Protein AF-A0A2J7QK25-F1 (afdb_monomer)

pLDDT: mean 74.48, std 24.35, range [23.44, 98.5]

Sequence (248 aa):
MWCLTHLASFASAPLLKEWSSSEAW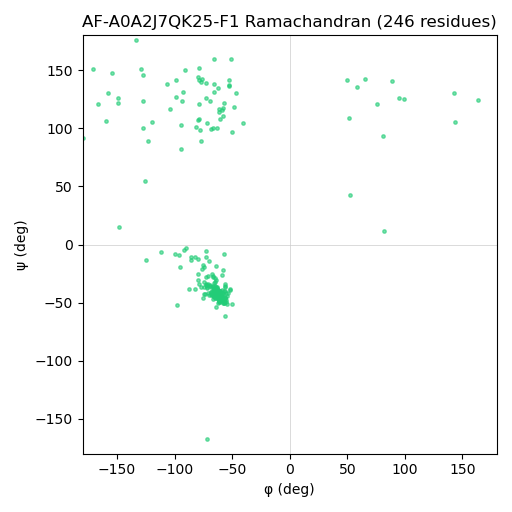VSSHVSDHSGLQYRQFLLNHLLELKQFVSDDVTEKARKSILQFLSCSWSEDTIDTVQSALIKAVGLIASELLLNTDLILRFAGHEALWCHRRYLLMSFKKFLTSRRADMNGIGGCRCSKVSAIRNRCAEKSSEGVSALNKDKPSNHMNVDGVPLEKDQKLSSEELAALDRYLCNLQGAMIWHEVKLISNCRPDELHQQRLAKQHHKWLSHVLKLDIPAVTCHN

Organism: NCBI:txid105785

Nearest PDB structures (foldseek):
  6o60-assembly1_A  TM=7.661E-01  e=8.311E-03  Homo sapiens

Foldseek 3Di:
DVVCVVVLVPDLVVLVVCLVVLLVVCLVVVQDLPSLVVNVVSLVSQLVDPDDPDPVLLVQLQVLVCVLLVVPDDPPQPVLDDSSCSRNNSSLSSVLVSLLVSCLVPPLRLSSLVSNLVSLVSLLVVLVVVVVVLCVLPDDDDDDPDDPDDDDDDDDDDDDDDDDDDDDDDDDDDDDPDDDDPPPDDPVSSVSVVVVSVSSVVSVLVSLLVSLQSRDPVRPSRVVSNVVSVVCCCPPVVDPRPDNPPPD

Solvent-accessible surface area (backbone atoms only — not comparable to full-atom values): 15425 Å² total; per-residue (Å²): 110,73,70,52,60,65,48,49,77,80,37,66,65,65,52,55,50,50,56,60,59,47,48,65,53,39,73,74,39,53,69,42,52,66,56,54,48,50,48,54,52,44,52,52,55,60,59,70,48,91,69,86,91,51,68,70,59,52,48,50,11,51,52,23,40,50,65,55,38,67,88,79,73,69,88,83,59,62,85,80,50,56,68,70,53,50,48,48,51,5,53,53,36,40,50,51,52,52,50,49,52,47,50,72,75,49,66,60,40,64,40,48,56,56,49,50,53,50,54,54,50,53,52,50,50,52,56,50,51,58,52,47,62,52,45,76,76,60,75,75,90,82,82,76,91,68,83,85,75,87,74,91,78,85,91,79,88,89,85,90,87,87,88,89,83,90,89,90,85,90,79,89,85,81,92,75,89,73,77,87,66,86,75,76,75,51,75,66,56,51,54,52,49,52,51,50,54,51,50,52,52,51,32,52,52,50,52,52,53,50,53,55,68,64,52,58,85,88,41,63,61,34,48,51,52,43,52,51,47,54,51,42,36,44,74,72,69,64,42,93,70,78,85,76,78,76,82,127

InterPro domains:
  IPR002088 Protein prenyltransferase, alpha subunit [PF01239] (94-122)

Structure (mmCIF, N/CA/C/O backbone):
data_AF-A0A2J7QK25-F1
#
_entry.id   AF-A0A2J7QK25-F1
#
loop_
_atom_site.group_PDB
_atom_site.id
_atom_site.type_symbol
_atom_site.label_atom_id
_atom_site.label_alt_id
_atom_site.label_comp_id
_atom_site.label_asym_id
_atom_site.label_entity_id
_atom_site.label_seq_id
_atom_site.pdbx_PDB_ins_code
_atom_site.Cartn_x
_atom_site.Cartn_y
_atom_site.Cartn_z
_atom_site.occupancy
_atom_site.B_iso_or_equiv
_atom_site.auth_seq_id
_atom_site.auth_comp_id
_atom_site.auth_asym_id
_atom_site.auth_atom_id
_atom_site.pdbx_PDB_model_num
ATOM 1 N N . MET A 1 1 ? 12.192 14.389 7.359 1.00 61.06 1 MET A N 1
ATOM 2 C CA . MET A 1 1 ? 11.910 13.395 8.422 1.00 61.06 1 MET A CA 1
ATOM 3 C C . MET A 1 1 ? 11.812 14.068 9.793 1.00 61.06 1 MET A C 1
ATOM 5 O O . MET A 1 1 ? 10.702 14.189 10.282 1.00 61.06 1 MET A O 1
ATOM 9 N N . TRP A 1 2 ? 12.898 14.614 10.363 1.00 62.78 2 TRP A N 1
ATOM 10 C CA . TRP A 1 2 ? 12.913 15.171 11.735 1.00 62.78 2 TRP A CA 1
ATOM 11 C C . TRP A 1 2 ? 11.871 16.274 12.017 1.00 62.78 2 TRP A C 1
ATOM 13 O O . TRP A 1 2 ? 11.159 16.203 13.018 1.00 62.78 2 TRP A O 1
ATOM 23 N N . CYS A 1 3 ? 11.721 17.254 11.116 1.00 63.94 3 CYS A N 1
ATOM 24 C CA . CYS A 1 3 ? 10.749 18.342 11.293 1.00 63.94 3 CYS A CA 1
ATOM 25 C C . CYS A 1 3 ? 9.300 17.838 11.275 1.00 63.94 3 CYS A C 1
ATOM 27 O O . CYS A 1 3 ? 8.466 18.324 12.032 1.00 63.94 3 CYS A O 1
ATOM 29 N N . LEU A 1 4 ? 9.003 16.829 10.448 1.00 67.44 4 LEU A N 1
ATOM 30 C CA . LEU A 1 4 ? 7.670 16.237 10.394 1.00 67.44 4 LEU A CA 1
ATOM 31 C C . LEU A 1 4 ? 7.373 15.414 11.634 1.00 67.44 4 LEU A C 1
ATOM 33 O O . LEU A 1 4 ? 6.256 15.492 12.105 1.00 67.44 4 LEU A O 1
ATOM 37 N N . THR A 1 5 ? 8.343 14.706 12.212 1.00 66.69 5 THR A N 1
ATOM 38 C CA . THR A 1 5 ? 8.135 14.006 13.489 1.00 66.69 5 THR A CA 1
ATOM 39 C C . THR A 1 5 ? 7.734 14.977 14.604 1.00 66.69 5 THR A C 1
ATOM 41 O O . THR A 1 5 ? 6.844 14.675 15.387 1.00 66.69 5 THR A O 1
ATOM 44 N N . HIS A 1 6 ? 8.323 16.176 14.645 1.00 66.31 6 HIS A N 1
ATOM 45 C CA . HIS A 1 6 ? 7.985 17.183 15.657 1.00 66.31 6 HIS A CA 1
ATOM 46 C C . HIS A 1 6 ? 6.628 17.856 15.406 1.00 66.31 6 HIS A C 1
ATOM 48 O O . HIS A 1 6 ? 5.893 18.118 16.354 1.00 66.31 6 HIS A O 1
ATOM 54 N N . LEU A 1 7 ? 6.270 18.103 14.142 1.00 63.34 7 LEU A N 1
ATOM 55 C CA . LEU A 1 7 ? 4.990 18.716 13.765 1.00 63.34 7 LEU A CA 1
ATOM 56 C C . LEU A 1 7 ? 3.818 17.716 13.795 1.00 63.34 7 LEU A C 1
ATOM 58 O O . LEU A 1 7 ? 2.702 18.075 14.165 1.00 63.34 7 LEU A O 1
ATOM 62 N N . ALA A 1 8 ? 4.074 16.453 13.449 1.00 61.50 8 ALA A N 1
ATOM 63 C CA . ALA A 1 8 ? 3.102 15.360 13.427 1.00 61.50 8 ALA A CA 1
ATOM 64 C C . ALA A 1 8 ? 2.558 15.012 14.812 1.00 61.50 8 ALA A C 1
ATOM 66 O O . ALA A 1 8 ? 1.410 14.587 14.920 1.00 61.50 8 ALA A O 1
ATOM 67 N N . SER A 1 9 ? 3.354 15.232 15.862 1.00 62.62 9 SER A N 1
ATOM 68 C CA . SER A 1 9 ? 2.936 15.048 17.256 1.00 62.62 9 SER A CA 1
ATOM 69 C C . SER A 1 9 ? 1.714 15.891 17.631 1.00 62.62 9 SER A C 1
ATOM 71 O O . SER A 1 9 ? 1.012 15.553 18.580 1.00 62.62 9 SER A O 1
ATOM 73 N N . PHE A 1 10 ? 1.443 16.971 16.888 1.00 58.28 10 PHE A N 1
ATOM 74 C CA . PHE A 1 10 ? 0.384 17.931 17.203 1.00 58.28 10 PHE A CA 1
ATOM 75 C C . PHE A 1 10 ? -0.613 18.158 16.059 1.00 58.28 10 PHE A C 1
ATOM 77 O O . PHE A 1 10 ? -1.670 18.738 16.292 1.00 58.28 10 PHE A O 1
ATOM 84 N N . ALA A 1 11 ? -0.320 17.707 14.832 1.00 70.44 11 ALA A N 1
ATOM 85 C CA . ALA A 1 11 ? -1.205 17.906 13.689 1.00 70.44 11 ALA A CA 1
ATOM 86 C C . ALA A 1 11 ? -1.109 16.775 12.654 1.00 70.44 11 ALA A C 1
ATOM 88 O O . ALA A 1 11 ? -0.047 16.485 12.105 1.00 70.44 11 ALA A O 1
ATOM 89 N N . SER A 1 12 ? -2.256 16.188 12.311 1.00 79.56 12 SER A N 1
ATOM 90 C CA . SER A 1 12 ? -2.383 15.177 11.251 1.00 79.56 12 SER A CA 1
ATOM 91 C C . SER A 1 12 ? -2.413 15.780 9.841 1.00 79.56 12 SER A C 1
ATOM 93 O O . SER A 1 12 ? -2.012 15.124 8.881 1.00 79.56 12 SER A O 1
ATOM 95 N N . ALA A 1 13 ? -2.843 17.037 9.699 1.00 83.56 13 ALA A N 1
AT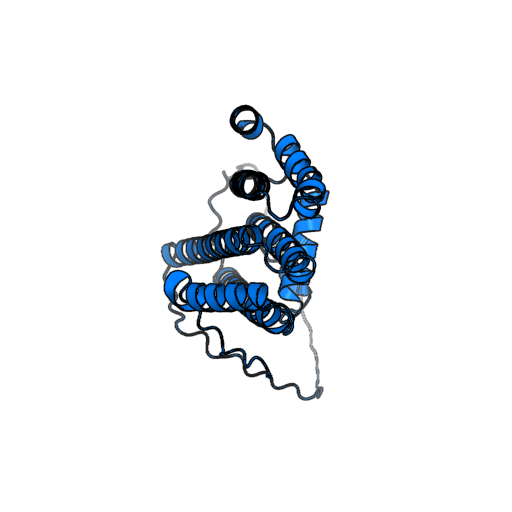OM 96 C CA . ALA A 1 13 ? -3.013 17.693 8.402 1.00 83.56 13 ALA A CA 1
ATOM 97 C C . ALA A 1 13 ? -1.717 17.784 7.562 1.00 83.56 13 ALA A C 1
ATOM 99 O O . ALA A 1 13 ? -1.772 17.452 6.376 1.00 83.56 13 ALA A O 1
ATOM 100 N N . PRO A 1 14 ? -0.539 18.146 8.120 1.00 85.31 14 PRO A N 1
ATOM 101 C CA . PRO A 1 14 ? 0.711 18.141 7.360 1.00 85.31 14 PRO A CA 1
ATOM 102 C C . PRO A 1 14 ? 1.084 16.749 6.841 1.00 85.31 14 PRO A C 1
ATOM 104 O O . PRO A 1 14 ? 1.481 16.622 5.689 1.00 85.31 14 PRO A O 1
ATOM 107 N N . LEU A 1 15 ? 0.897 15.697 7.647 1.00 88.06 15 LEU A N 1
ATOM 108 C CA . LEU A 1 15 ? 1.174 14.320 7.224 1.00 88.06 15 LEU A CA 1
ATOM 109 C C . LEU A 1 15 ? 0.266 13.880 6.074 1.00 88.06 15 LEU A C 1
ATOM 111 O O . LEU A 1 15 ? 0.735 13.259 5.126 1.00 88.06 15 LEU A O 1
ATOM 115 N N . LEU A 1 16 ? -1.025 14.211 6.144 1.00 87.88 16 LEU A N 1
ATOM 116 C CA . LEU A 1 16 ? -1.993 13.877 5.097 1.00 87.88 16 LEU A CA 1
ATOM 117 C C . LEU A 1 16 ? -1.706 14.616 3.789 1.00 87.88 16 LEU A C 1
ATOM 119 O O . LEU A 1 16 ? -1.802 14.030 2.706 1.00 87.88 16 LEU A O 1
ATOM 123 N N . LYS A 1 17 ? -1.306 15.886 3.893 1.00 88.62 17 LYS A N 1
ATOM 124 C CA . LYS A 1 17 ? -0.870 16.679 2.746 1.00 88.62 17 LYS A CA 1
ATOM 125 C C . LYS A 1 17 ? 0.370 16.068 2.103 1.00 88.62 17 LYS A C 1
ATOM 127 O O . LYS A 1 17 ? 0.354 15.841 0.900 1.00 88.62 17 LYS A O 1
ATOM 132 N N . GLU A 1 18 ? 1.393 15.756 2.895 1.00 92.31 18 GLU A N 1
ATOM 133 C CA . GLU A 1 18 ? 2.633 15.129 2.419 1.00 92.31 18 GLU A CA 1
ATOM 134 C C . GLU A 1 18 ? 2.391 13.745 1.808 1.00 92.31 18 GLU A C 1
ATOM 136 O O . GLU A 1 18 ? 2.965 13.396 0.777 1.00 92.31 18 GLU A O 1
ATOM 141 N N . TRP A 1 19 ? 1.502 12.951 2.403 1.00 92.00 19 TRP A N 1
ATOM 142 C CA . TRP A 1 19 ? 1.108 11.651 1.863 1.00 92.00 19 TRP A CA 1
ATOM 143 C C . TRP A 1 19 ? 0.457 11.775 0.489 1.00 92.00 19 TRP A C 1
ATOM 145 O O . TRP A 1 19 ? 0.776 11.009 -0.420 1.00 92.00 19 TRP A O 1
ATOM 155 N N . SER A 1 20 ? -0.423 12.760 0.325 1.00 90.50 20 SER A N 1
ATOM 156 C CA . SER A 1 20 ? -1.124 12.993 -0.936 1.00 90.50 20 SER A CA 1
ATOM 157 C C . SER A 1 20 ? -0.201 13.603 -1.996 1.00 90.50 20 SER A C 1
ATOM 159 O O . SER A 1 20 ? -0.205 13.161 -3.140 1.00 90.50 20 SER A O 1
ATOM 161 N N . SER A 1 21 ? 0.634 14.580 -1.632 1.00 92.00 21 SER A N 1
ATOM 162 C CA . SER A 1 21 ? 1.526 15.275 -2.572 1.00 92.00 21 SER A CA 1
ATOM 163 C C . SER A 1 21 ? 2.697 14.408 -3.041 1.00 92.00 21 SER A C 1
ATOM 165 O O . SER A 1 21 ? 3.105 14.497 -4.199 1.00 92.00 21 SER A O 1
ATOM 167 N N . SER A 1 22 ? 3.223 13.536 -2.174 1.00 95.12 22 SER A N 1
ATOM 168 C CA . SER A 1 22 ? 4.356 12.668 -2.520 1.00 95.12 22 SER A CA 1
ATOM 169 C C . SER A 1 22 ? 3.992 11.525 -3.473 1.00 95.12 22 SER A C 1
ATOM 171 O O . SER A 1 22 ? 4.895 10.893 -4.018 1.00 95.12 22 SER A O 1
ATOM 173 N N . GLU A 1 23 ? 2.702 11.270 -3.723 1.00 95.06 23 GLU A N 1
ATOM 174 C CA . GLU A 1 23 ? 2.231 10.235 -4.656 1.00 95.06 23 GLU A CA 1
ATOM 175 C C . GLU A 1 23 ? 2.710 10.511 -6.092 1.00 95.06 23 GLU A C 1
ATOM 177 O O . GLU A 1 23 ? 3.273 9.631 -6.749 1.00 95.06 23 GLU A O 1
ATOM 182 N N . ALA A 1 24 ? 2.578 11.758 -6.556 1.00 95.25 24 ALA A N 1
ATOM 183 C CA . ALA A 1 24 ? 3.032 12.171 -7.885 1.00 95.25 24 ALA A CA 1
ATOM 184 C C . ALA A 1 24 ? 4.558 12.052 -8.039 1.00 95.25 24 ALA A C 1
ATOM 186 O O . ALA A 1 24 ? 5.060 11.649 -9.093 1.00 95.25 24 ALA A O 1
ATOM 187 N N . TRP A 1 25 ? 5.298 12.357 -6.966 1.00 96.44 25 TRP A N 1
ATOM 188 C CA . TRP A 1 25 ? 6.754 12.250 -6.953 1.00 96.44 25 TRP A CA 1
ATOM 189 C C . TRP A 1 25 ? 7.210 10.803 -7.127 1.00 96.44 25 TRP A C 1
ATOM 191 O O . TRP A 1 25 ? 7.973 10.522 -8.051 1.00 96.44 25 TRP A O 1
ATOM 201 N N . VAL A 1 26 ? 6.721 9.878 -6.289 1.00 97.50 26 VAL A N 1
ATOM 202 C CA . VAL A 1 26 ? 7.131 8.463 -6.371 1.00 97.50 26 VAL A CA 1
ATOM 203 C C . VAL A 1 26 ? 6.654 7.795 -7.655 1.00 97.50 26 VAL A C 1
ATOM 205 O O . VAL A 1 26 ? 7.335 6.909 -8.161 1.00 97.50 26 VAL A O 1
ATOM 208 N N . SER A 1 27 ? 5.538 8.260 -8.224 1.00 97.31 27 SER A N 1
ATOM 209 C CA . SER A 1 27 ? 5.043 7.773 -9.515 1.00 97.31 27 SER A CA 1
ATOM 210 C C . SER A 1 27 ? 5.956 8.157 -10.681 1.00 97.31 27 SER A C 1
ATOM 212 O O . SER A 1 27 ? 5.988 7.453 -11.685 1.00 97.31 27 SER A O 1
ATOM 214 N N . SER A 1 28 ? 6.718 9.246 -10.538 1.00 96.38 28 SER A N 1
ATOM 215 C CA . SER A 1 28 ? 7.703 9.699 -11.531 1.00 96.38 28 SER A CA 1
ATOM 216 C C . SER A 1 28 ? 9.128 9.205 -11.230 1.00 96.38 28 SER A C 1
ATOM 218 O O . SER A 1 28 ? 9.969 9.175 -12.122 1.00 96.38 28 SER A O 1
ATOM 220 N N . HIS A 1 29 ? 9.403 8.792 -9.987 1.00 97.00 29 HIS A N 1
ATOM 221 C CA . HIS A 1 29 ? 10.728 8.394 -9.493 1.00 97.00 29 HIS A CA 1
ATOM 222 C C . HIS A 1 29 ? 10.695 6.994 -8.866 1.00 97.00 29 HIS A C 1
ATOM 224 O O . HIS A 1 29 ? 11.095 6.785 -7.722 1.00 97.00 29 HIS A O 1
ATOM 230 N N . VAL A 1 30 ? 10.219 6.008 -9.624 1.00 96.94 30 VAL A N 1
ATOM 231 C CA . VAL A 1 30 ? 9.944 4.647 -9.125 1.00 96.94 30 VAL A CA 1
ATOM 232 C C . VAL A 1 30 ? 11.171 3.862 -8.638 1.00 96.94 30 VAL A C 1
ATOM 234 O O . VAL A 1 30 ? 11.020 2.901 -7.886 1.00 96.94 30 VAL A O 1
ATOM 237 N N . SER A 1 31 ? 12.384 4.266 -9.033 1.00 96.88 31 SER A N 1
ATOM 238 C CA . SER A 1 31 ? 13.648 3.692 -8.537 1.00 96.88 31 SER A CA 1
ATOM 239 C C . SER A 1 31 ? 14.148 4.324 -7.237 1.00 96.88 31 SER A C 1
ATOM 241 O O . SER A 1 31 ? 15.109 3.820 -6.655 1.00 96.88 31 SER A O 1
ATOM 243 N N . ASP A 1 32 ? 13.569 5.441 -6.792 1.00 97.25 32 ASP A N 1
ATOM 244 C CA . ASP A 1 32 ? 14.061 6.150 -5.615 1.00 97.25 32 ASP A CA 1
ATOM 245 C C . ASP A 1 32 ? 13.610 5.448 -4.327 1.00 97.25 32 ASP A C 1
ATOM 247 O O . ASP A 1 32 ? 12.495 5.626 -3.823 1.00 97.25 32 ASP A O 1
ATOM 251 N N . HIS A 1 33 ? 14.523 4.655 -3.768 1.00 96.44 33 HIS A N 1
ATOM 252 C CA . HIS A 1 33 ? 14.337 4.005 -2.476 1.00 96.44 33 HIS A CA 1
ATOM 253 C C . HIS A 1 33 ? 14.035 5.011 -1.358 1.00 96.44 33 HIS A C 1
ATOM 255 O O . HIS A 1 33 ? 13.251 4.694 -0.464 1.00 96.44 33 HIS A O 1
ATOM 261 N N . SER A 1 34 ? 14.606 6.218 -1.415 1.00 96.69 34 SER A N 1
ATOM 262 C C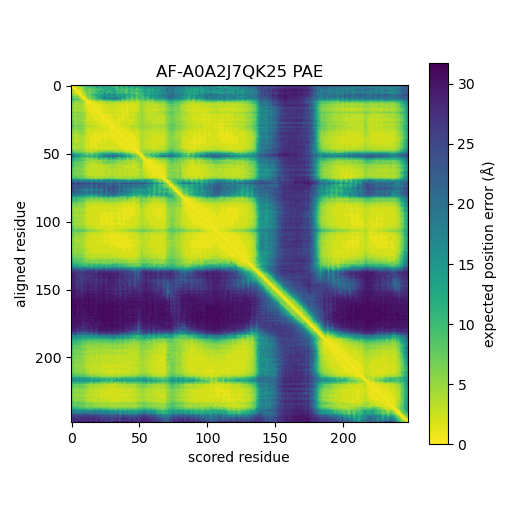A . SER A 1 34 ? 14.417 7.246 -0.387 1.00 96.69 34 SER A CA 1
ATOM 263 C C . SER A 1 34 ? 12.997 7.802 -0.427 1.00 96.69 34 SER A C 1
ATOM 265 O O . SER A 1 34 ? 12.355 7.913 0.617 1.00 96.69 34 SER A O 1
ATOM 267 N N . GLY A 1 35 ? 12.467 8.082 -1.621 1.00 96.25 35 GLY A N 1
ATOM 268 C CA . GLY A 1 35 ? 11.079 8.498 -1.820 1.00 96.25 35 GLY A CA 1
ATOM 269 C C . GLY A 1 35 ? 10.079 7.443 -1.341 1.00 96.25 35 GLY A C 1
ATOM 270 O O . GLY A 1 35 ? 9.144 7.754 -0.601 1.00 96.25 35 GLY A O 1
ATOM 271 N N . LEU A 1 36 ? 10.312 6.169 -1.669 1.00 97.81 36 LEU A N 1
ATOM 272 C CA . LEU A 1 36 ? 9.469 5.069 -1.188 1.00 97.81 36 LEU A CA 1
ATOM 273 C C . LEU A 1 36 ? 9.587 4.862 0.329 1.00 97.81 36 LEU A C 1
ATOM 275 O O . LEU A 1 36 ? 8.585 4.572 0.978 1.00 97.81 36 LEU A O 1
ATOM 279 N N . GLN A 1 37 ? 10.769 5.039 0.921 1.00 96.56 37 GLN A N 1
ATOM 280 C CA . GLN A 1 37 ? 10.962 4.982 2.374 1.00 96.56 37 GLN A CA 1
ATOM 281 C C . GLN A 1 37 ? 10.310 6.173 3.089 1.00 96.56 37 GLN A C 1
ATOM 283 O O . GLN A 1 37 ? 9.765 6.018 4.183 1.00 96.56 37 GLN A O 1
ATOM 288 N N . TYR A 1 38 ? 10.303 7.353 2.472 1.00 96.12 38 TYR A N 1
ATOM 289 C CA . TYR A 1 38 ? 9.567 8.503 2.985 1.00 96.12 38 TYR A CA 1
ATOM 290 C C . TYR A 1 38 ? 8.064 8.215 3.045 1.00 96.12 38 TYR A C 1
ATOM 292 O O . TYR A 1 38 ? 7.419 8.504 4.053 1.00 96.12 38 TYR A O 1
ATOM 300 N N . ARG A 1 39 ? 7.516 7.531 2.035 1.00 96.81 39 ARG A N 1
ATOM 301 C CA . ARG A 1 39 ? 6.133 7.041 2.096 1.00 96.81 39 ARG A CA 1
ATOM 302 C C . ARG A 1 39 ? 5.930 6.038 3.232 1.00 96.81 39 ARG A C 1
ATOM 304 O O . ARG A 1 39 ? 5.004 6.199 4.016 1.00 96.81 39 ARG A O 1
ATOM 311 N N . GLN A 1 40 ? 6.830 5.076 3.430 1.00 96.88 40 GLN A N 1
ATOM 312 C CA . GLN A 1 40 ? 6.750 4.167 4.589 1.00 96.88 40 GLN A CA 1
ATOM 313 C C . GLN A 1 40 ? 6.694 4.925 5.927 1.00 96.88 40 GLN A C 1
ATOM 315 O O . GLN A 1 40 ? 5.900 4.592 6.806 1.00 96.88 40 GLN A O 1
ATOM 320 N N . PHE A 1 41 ? 7.498 5.982 6.066 1.00 94.50 41 PHE A N 1
ATOM 321 C CA . PHE A 1 41 ? 7.476 6.860 7.234 1.00 94.50 41 PHE A CA 1
ATOM 322 C C . PHE A 1 41 ? 6.128 7.557 7.420 1.00 94.50 41 PHE A C 1
ATOM 324 O O . PHE A 1 41 ? 5.579 7.514 8.522 1.00 94.50 41 PHE A O 1
ATOM 331 N N . LEU A 1 42 ? 5.585 8.159 6.360 1.00 93.25 42 LEU A N 1
ATOM 332 C CA . LEU A 1 42 ? 4.287 8.830 6.400 1.00 93.25 42 LEU A CA 1
ATOM 333 C C . LEU A 1 42 ? 3.166 7.846 6.753 1.00 93.25 42 LEU A C 1
ATOM 335 O O . LEU A 1 42 ? 2.377 8.132 7.648 1.00 93.25 42 LEU A O 1
ATOM 339 N N . LEU A 1 43 ? 3.139 6.670 6.118 1.00 94.06 43 LEU A N 1
ATOM 340 C CA . LEU A 1 43 ? 2.155 5.624 6.389 1.00 94.06 43 LEU A CA 1
ATOM 341 C C . LEU A 1 43 ? 2.175 5.217 7.864 1.00 94.06 43 LEU A C 1
ATOM 343 O O . LEU A 1 43 ? 1.131 5.226 8.505 1.00 94.06 43 LEU A O 1
ATOM 347 N N . ASN A 1 44 ? 3.351 4.917 8.419 1.00 92.75 44 ASN A N 1
ATOM 348 C CA . ASN A 1 44 ? 3.485 4.543 9.828 1.00 92.75 44 ASN A CA 1
ATOM 349 C C . ASN A 1 44 ? 2.932 5.617 10.773 1.00 92.75 44 ASN A C 1
ATOM 351 O O . ASN A 1 44 ? 2.114 5.305 11.633 1.00 92.75 44 ASN A O 1
ATOM 355 N N . HIS A 1 45 ? 3.307 6.883 10.572 1.00 89.50 45 HIS A N 1
ATOM 356 C CA . HIS A 1 45 ? 2.816 7.966 11.428 1.00 89.50 45 HIS A CA 1
ATOM 357 C C . HIS A 1 45 ? 1.306 8.160 11.271 1.00 89.50 45 HIS A C 1
ATOM 359 O O . HIS A 1 45 ? 0.600 8.374 12.252 1.00 89.50 45 HIS A O 1
ATOM 365 N N . LEU A 1 46 ? 0.778 8.034 10.050 1.00 88.69 46 LEU A N 1
ATOM 366 C CA . LEU A 1 46 ? -0.661 8.096 9.822 1.00 88.69 46 LEU A CA 1
ATOM 367 C C . LEU A 1 46 ? -1.400 6.963 10.535 1.00 88.69 46 LEU A C 1
ATOM 369 O O . LEU A 1 46 ? -2.463 7.218 11.098 1.00 88.69 46 LEU A O 1
ATOM 373 N N . LEU A 1 47 ? -0.848 5.749 10.554 1.00 88.25 47 LEU A N 1
ATOM 374 C CA . LEU A 1 47 ? -1.417 4.607 11.274 1.00 88.25 47 LEU A CA 1
ATOM 375 C C . LEU A 1 47 ? -1.408 4.805 12.799 1.00 88.25 47 LEU A C 1
ATOM 377 O O . LEU A 1 47 ? -2.342 4.359 13.460 1.00 88.25 47 LEU A O 1
ATOM 381 N N . GLU A 1 48 ? -0.413 5.505 13.347 1.00 86.88 48 GLU A N 1
ATOM 382 C CA . GLU A 1 48 ? -0.284 5.784 14.788 1.00 86.88 48 GLU A CA 1
ATOM 383 C C . GLU A 1 48 ? -1.231 6.884 15.296 1.00 86.88 48 GLU A C 1
ATOM 385 O O . GLU A 1 48 ? -1.549 6.939 16.487 1.00 86.88 48 GLU A O 1
ATOM 390 N N . LEU A 1 49 ? -1.727 7.756 14.413 1.00 82.19 49 LEU A N 1
ATOM 391 C CA . LEU A 1 49 ? -2.688 8.790 14.801 1.00 82.19 49 LEU A CA 1
ATOM 392 C C . LEU A 1 49 ? -3.997 8.164 15.319 1.00 82.19 49 LEU A C 1
ATOM 394 O O . LEU A 1 49 ? -4.582 7.290 14.681 1.00 82.19 49 LEU A O 1
ATOM 398 N N . LYS A 1 50 ? -4.532 8.664 16.435 1.00 75.81 50 LYS A N 1
ATOM 399 C CA . LYS A 1 50 ? -5.782 8.132 17.012 1.00 75.81 50 LYS A CA 1
ATOM 400 C C . LYS A 1 50 ? -7.040 8.530 16.237 1.00 75.81 50 LYS A C 1
ATOM 402 O O . LYS A 1 50 ? -7.988 7.757 16.183 1.00 75.81 50 LYS A O 1
ATOM 407 N N . GLN A 1 51 ? -7.050 9.713 15.628 1.00 69.19 51 GLN A N 1
ATOM 408 C CA . GLN A 1 51 ? -8.211 10.251 14.916 1.00 69.19 51 GLN A CA 1
ATOM 409 C C . GLN A 1 51 ? -7.832 10.684 13.500 1.00 69.19 51 GLN A C 1
ATOM 411 O O . GLN A 1 51 ? -6.713 11.146 13.251 1.00 69.19 51 GLN A O 1
ATOM 416 N N . PHE A 1 52 ? -8.765 10.515 12.563 1.00 66.19 52 PHE A N 1
ATOM 417 C CA . PHE A 1 52 ? -8.723 11.233 11.294 1.00 66.19 52 PHE A CA 1
ATOM 418 C C . PHE A 1 52 ? -9.239 12.649 11.505 1.00 66.19 52 PHE A C 1
ATOM 420 O O . PHE A 1 52 ? -10.186 12.861 12.251 1.00 66.19 52 PHE A O 1
ATOM 427 N N . VAL A 1 53 ? -8.615 13.605 10.826 1.00 63.69 53 VAL A N 1
ATOM 428 C CA . VAL A 1 53 ? -9.053 15.010 10.828 1.00 63.69 53 VAL A CA 1
ATOM 429 C C . VAL A 1 53 ? -9.584 15.417 9.445 1.00 63.69 53 VAL A C 1
ATOM 431 O O . VAL A 1 53 ? -10.108 16.509 9.290 1.00 63.69 53 VAL A O 1
ATOM 434 N N . SER A 1 54 ? -9.461 14.552 8.429 1.00 78.12 54 SER A N 1
ATOM 435 C CA . SER A 1 54 ? -9.820 14.860 7.039 1.00 78.12 54 SER A CA 1
ATOM 436 C C . SER A 1 54 ? -10.774 13.818 6.461 1.00 78.12 54 SER A C 1
ATOM 438 O O . SER A 1 54 ? -10.446 12.625 6.401 1.00 78.12 54 SER A O 1
ATOM 440 N N . ASP A 1 55 ? -11.926 14.295 5.996 1.00 78.38 55 ASP A N 1
ATOM 441 C CA . ASP A 1 55 ? -12.957 13.484 5.345 1.00 78.38 55 ASP A CA 1
ATOM 442 C C . ASP A 1 55 ? -12.463 12.902 4.015 1.00 78.38 55 ASP A C 1
ATOM 444 O O . ASP A 1 55 ? -12.683 11.722 3.746 1.00 78.38 55 ASP A O 1
ATOM 448 N N . ASP A 1 56 ? -11.684 13.665 3.241 1.00 81.00 56 ASP A N 1
ATOM 449 C CA . ASP A 1 56 ? -11.135 13.230 1.946 1.00 81.00 56 ASP A CA 1
ATOM 450 C C . ASP A 1 56 ? -10.302 11.948 2.058 1.00 81.00 56 ASP A C 1
ATOM 452 O O . ASP A 1 56 ? -10.361 11.053 1.211 1.00 81.00 56 ASP A O 1
ATOM 456 N N . VAL A 1 57 ? -9.512 11.838 3.126 1.00 80.38 57 VAL A N 1
ATOM 457 C CA . VAL A 1 57 ? -8.627 10.688 3.340 1.00 80.38 57 VAL A CA 1
ATOM 458 C C . VAL A 1 57 ? -9.420 9.488 3.832 1.00 80.38 57 VAL A C 1
ATOM 460 O O . VAL A 1 57 ? -9.133 8.360 3.431 1.00 80.38 57 VAL A O 1
ATOM 463 N N . THR A 1 58 ? -10.435 9.725 4.662 1.00 82.19 58 THR A N 1
ATOM 464 C CA . THR A 1 58 ? -11.372 8.683 5.089 1.00 82.19 58 THR A CA 1
ATOM 465 C C . THR A 1 58 ? -12.120 8.120 3.883 1.00 82.19 58 THR A C 1
ATOM 467 O O . THR A 1 58 ? -12.227 6.904 3.737 1.00 82.19 58 THR A O 1
ATOM 470 N N . GLU A 1 59 ? -12.550 8.982 2.964 1.00 84.81 59 GLU A N 1
ATOM 471 C CA . GLU A 1 59 ? -13.218 8.572 1.733 1.00 84.81 59 GLU A CA 1
ATOM 472 C C . GLU A 1 59 ? -12.270 7.820 0.789 1.00 84.81 59 GLU A C 1
ATOM 474 O O . GLU A 1 59 ? -12.611 6.748 0.284 1.00 84.81 59 GLU A O 1
ATOM 479 N N . LYS A 1 60 ? -11.029 8.301 0.611 1.00 87.19 60 LYS A N 1
ATOM 480 C CA . LYS A 1 60 ? -9.988 7.564 -0.131 1.00 87.19 60 LYS A CA 1
ATOM 481 C C . LYS A 1 60 ? -9.734 6.187 0.488 1.00 87.19 60 LYS A C 1
ATOM 483 O O . LYS A 1 60 ? -9.613 5.205 -0.245 1.00 87.19 60 LYS A O 1
ATOM 488 N N . ALA A 1 61 ? -9.691 6.090 1.816 1.00 87.19 61 ALA A N 1
ATOM 489 C CA . ALA A 1 61 ? -9.521 4.834 2.540 1.00 87.19 61 ALA A CA 1
ATOM 490 C C . ALA A 1 61 ? -10.707 3.878 2.313 1.00 87.19 61 ALA A C 1
ATOM 492 O O . ALA A 1 61 ? -10.482 2.712 1.985 1.00 87.19 61 ALA A O 1
ATOM 493 N N . ARG A 1 62 ? -11.955 4.365 2.398 1.00 85.81 62 ARG A N 1
ATOM 494 C CA . ARG A 1 62 ? -13.168 3.573 2.110 1.00 85.81 62 ARG A CA 1
ATOM 495 C C . ARG A 1 62 ? -13.183 3.065 0.669 1.00 85.81 62 ARG A C 1
ATOM 497 O O . ARG A 1 62 ? -13.337 1.864 0.457 1.00 85.81 62 ARG A O 1
ATOM 504 N N . LYS A 1 63 ? -12.933 3.937 -0.314 1.00 88.62 63 LYS A N 1
ATOM 505 C CA . LYS A 1 63 ? -12.820 3.554 -1.735 1.00 88.62 63 LYS A CA 1
ATOM 506 C C . LYS A 1 63 ? -11.727 2.517 -1.966 1.00 88.62 63 LYS A C 1
ATOM 508 O O . LYS A 1 63 ? -11.945 1.549 -2.688 1.00 88.62 63 LYS A O 1
ATOM 513 N N . SER A 1 64 ? -10.576 2.685 -1.318 1.00 91.44 64 SER A N 1
ATOM 514 C CA . SER A 1 64 ? -9.464 1.737 -1.422 1.00 91.44 64 SER A CA 1
ATOM 515 C C . SER A 1 64 ? -9.829 0.375 -0.843 1.00 91.44 64 SER A C 1
ATOM 517 O O . SER A 1 64 ? -9.510 -0.639 -1.448 1.00 91.44 64 SER A O 1
ATOM 519 N N . ILE A 1 65 ? -10.539 0.332 0.289 1.00 88.81 65 ILE A N 1
ATOM 520 C CA . ILE A 1 65 ? -11.058 -0.914 0.872 1.00 88.81 65 ILE A CA 1
ATOM 521 C C . ILE A 1 65 ? -12.033 -1.590 -0.083 1.00 88.81 65 ILE A C 1
ATOM 523 O O . ILE A 1 65 ? -11.871 -2.775 -0.355 1.00 88.81 65 ILE A O 1
ATOM 527 N N . LEU A 1 66 ? -13.009 -0.849 -0.611 1.00 86.38 66 LEU A N 1
ATOM 528 C CA . LEU A 1 66 ? -13.985 -1.371 -1.569 1.00 86.38 66 LEU A CA 1
ATOM 529 C C . LEU A 1 66 ? -13.289 -1.952 -2.800 1.00 86.38 66 LEU A C 1
ATOM 531 O O . LEU A 1 66 ? -13.541 -3.094 -3.176 1.00 86.38 66 LEU A O 1
ATOM 535 N N . GLN A 1 67 ? -12.347 -1.209 -3.380 1.00 89.69 67 GLN A N 1
ATOM 536 C CA . GLN A 1 67 ? -11.554 -1.682 -4.508 1.00 89.69 67 GLN A CA 1
ATOM 537 C C . GLN A 1 67 ? -10.721 -2.916 -4.134 1.00 89.69 67 GLN A C 1
ATOM 539 O O . GLN A 1 67 ? -10.649 -3.869 -4.906 1.00 89.69 67 GLN A O 1
ATOM 544 N N . PHE A 1 68 ? -10.126 -2.946 -2.944 1.00 87.56 68 PHE A N 1
ATOM 545 C CA . PHE A 1 68 ? -9.303 -4.062 -2.483 1.00 87.56 68 PHE A CA 1
ATOM 546 C C . PHE A 1 68 ? -10.128 -5.330 -2.228 1.00 87.56 68 PHE A C 1
ATOM 548 O O . PHE A 1 68 ? -9.672 -6.428 -2.532 1.00 87.56 68 PHE A O 1
ATOM 555 N N . LEU A 1 69 ? -11.349 -5.177 -1.717 1.00 85.25 69 LEU A N 1
ATOM 556 C CA . LEU A 1 69 ? -12.270 -6.255 -1.354 1.00 85.25 69 LEU A CA 1
ATOM 557 C C . LEU A 1 69 ? -13.234 -6.656 -2.473 1.00 85.25 69 LEU A C 1
ATOM 559 O O . LEU A 1 69 ? -13.970 -7.625 -2.304 1.00 85.25 69 LEU A O 1
ATOM 563 N N . SER A 1 70 ? -13.232 -5.954 -3.608 1.00 78.69 70 SER A N 1
ATOM 564 C CA . SER A 1 70 ? -14.201 -6.130 -4.704 1.00 78.69 70 SER A CA 1
ATOM 565 C C . SER A 1 70 ? -14.271 -7.554 -5.292 1.00 78.69 70 SER A C 1
ATOM 567 O O . SER A 1 70 ? -15.181 -7.874 -6.048 1.00 78.69 70 SER A O 1
ATOM 569 N N . CYS A 1 71 ? -13.369 -8.452 -4.894 1.00 57.81 71 CYS A N 1
ATOM 570 C CA . CYS A 1 71 ? -13.364 -9.870 -5.244 1.00 57.81 71 CYS A CA 1
ATOM 571 C C . CYS A 1 71 ? -14.235 -10.758 -4.323 1.00 57.81 71 CYS A C 1
ATOM 573 O O . CYS A 1 71 ? -14.424 -11.931 -4.642 1.00 57.81 71 CYS A O 1
ATOM 575 N N . SER A 1 72 ? -14.695 -10.266 -3.163 1.00 57.47 72 SER A N 1
ATOM 576 C CA . SER A 1 72 ? -15.215 -11.120 -2.079 1.00 57.47 72 SER A CA 1
ATOM 577 C C . SER A 1 72 ? -16.341 -10.522 -1.212 1.00 57.47 72 SER A C 1
ATOM 579 O O . SER A 1 72 ? -16.598 -11.059 -0.135 1.00 57.47 72 SER A O 1
ATOM 581 N N . TRP A 1 73 ? -17.013 -9.437 -1.626 1.00 62.22 73 TRP A N 1
ATOM 582 C CA . TRP A 1 73 ? -17.826 -8.614 -0.707 1.00 62.22 73 TRP A CA 1
ATOM 583 C C . TRP A 1 73 ? -19.276 -8.294 -1.117 1.00 62.22 73 TRP A C 1
ATOM 585 O O . TRP A 1 73 ? -19.578 -8.159 -2.298 1.00 62.22 73 TRP A O 1
ATOM 595 N N . SER A 1 74 ? -20.141 -8.113 -0.102 1.00 55.00 74 SER A N 1
ATOM 596 C CA . SER A 1 74 ? -21.473 -7.476 -0.156 1.00 55.00 74 SER A CA 1
ATOM 597 C C . SER A 1 74 ? -21.418 -6.086 0.501 1.00 55.00 74 SER A C 1
ATOM 599 O O . SER A 1 74 ? -20.791 -5.949 1.553 1.00 55.00 74 SER A O 1
ATOM 601 N N . GLU A 1 75 ? -22.064 -5.070 -0.083 1.00 55.28 75 GLU A N 1
ATOM 602 C CA . GLU A 1 75 ? -21.904 -3.646 0.287 1.00 55.28 75 GLU A CA 1
ATOM 603 C C . GLU A 1 75 ? -22.239 -3.301 1.758 1.00 55.28 75 GLU A C 1
ATOM 605 O O . GLU A 1 75 ? -21.628 -2.394 2.321 1.00 55.28 75 GLU A O 1
ATOM 610 N N . ASP A 1 76 ? -23.098 -4.075 2.428 1.00 55.50 76 ASP A N 1
ATOM 611 C CA . ASP A 1 76 ? -23.676 -3.724 3.740 1.00 55.50 76 ASP A CA 1
ATOM 612 C C . ASP A 1 76 ? -22.719 -3.816 4.952 1.00 55.50 76 ASP A C 1
ATOM 614 O O . ASP A 1 76 ? -23.092 -3.472 6.071 1.00 55.50 76 ASP A O 1
ATOM 618 N N . THR A 1 77 ? -21.482 -4.307 4.793 1.00 56.72 77 THR A N 1
ATOM 619 C CA . THR A 1 77 ? -20.613 -4.660 5.943 1.00 56.72 77 THR A CA 1
ATOM 620 C C . THR A 1 77 ? -19.614 -3.560 6.350 1.00 56.72 77 THR A C 1
ATOM 622 O O . THR A 1 77 ? -18.982 -3.679 7.397 1.00 56.72 77 THR A O 1
ATOM 625 N N . ILE A 1 78 ? -19.447 -2.469 5.585 1.00 59.72 78 ILE A N 1
ATOM 626 C CA . ILE A 1 78 ? -18.474 -1.407 5.942 1.00 59.72 78 ILE A CA 1
ATOM 627 C C . ILE A 1 78 ? -18.952 -0.577 7.137 1.00 59.72 78 ILE A C 1
ATOM 629 O O . ILE A 1 78 ? -18.134 -0.173 7.962 1.00 59.72 78 ILE A O 1
ATOM 633 N N . ASP A 1 79 ? -20.259 -0.367 7.276 1.00 56.94 79 ASP A N 1
ATOM 634 C CA . ASP A 1 79 ? -20.798 0.525 8.308 1.00 56.94 79 ASP A CA 1
ATOM 635 C C . ASP A 1 79 ? -20.750 -0.083 9.717 1.00 56.94 79 ASP A C 1
ATOM 637 O O . ASP A 1 79 ? -20.735 0.644 10.707 1.00 56.94 79 ASP A O 1
ATOM 641 N N . THR A 1 80 ? -20.625 -1.410 9.827 1.00 54.72 80 THR A N 1
ATOM 642 C CA . THR A 1 80 ? -20.435 -2.120 11.107 1.00 54.72 80 THR A CA 1
ATOM 643 C C . THR A 1 80 ? -18.971 -2.123 11.574 1.00 54.72 80 THR A C 1
ATOM 645 O O . THR A 1 80 ? -18.661 -2.526 12.694 1.00 54.72 80 THR A O 1
ATOM 648 N N . VAL A 1 81 ? -18.030 -1.707 10.724 1.00 62.53 81 VAL A N 1
ATOM 649 C CA . VAL A 1 81 ? -16.596 -1.828 10.991 1.00 62.53 81 VAL A CA 1
ATOM 650 C C . VAL A 1 81 ? -16.057 -0.560 11.657 1.00 62.53 81 VAL A C 1
ATOM 652 O O . VAL A 1 81 ? -16.272 0.554 11.192 1.00 62.53 81 VAL A O 1
ATOM 655 N N . GLN A 1 82 ? -15.299 -0.729 12.746 1.00 68.31 82 GLN A N 1
ATOM 656 C CA . GLN A 1 82 ? -14.714 0.379 13.512 1.00 68.31 82 GLN A CA 1
ATOM 657 C C . GLN A 1 82 ? -13.911 1.351 12.622 1.00 68.31 82 GLN A C 1
ATOM 659 O O . GLN A 1 82 ? -13.067 0.927 11.830 1.00 68.31 82 GLN A O 1
ATOM 664 N N . SER A 1 83 ? -14.092 2.661 12.831 1.00 71.50 83 SER A N 1
ATOM 665 C CA . SER A 1 83 ? -13.408 3.742 12.091 1.00 71.50 83 SER A CA 1
ATOM 666 C C . SER A 1 83 ? -11.876 3.588 12.052 1.00 71.50 83 SER A C 1
ATOM 668 O O . SER A 1 83 ? -11.250 3.753 11.004 1.00 71.50 83 SER A O 1
ATOM 670 N N . ALA A 1 84 ? -11.257 3.156 13.158 1.00 71.88 84 ALA A N 1
ATOM 671 C CA . ALA A 1 84 ? -9.817 2.888 13.220 1.00 71.88 84 ALA A CA 1
ATOM 672 C C . ALA A 1 84 ? -9.370 1.732 12.302 1.00 71.88 84 ALA A C 1
ATOM 674 O O . AL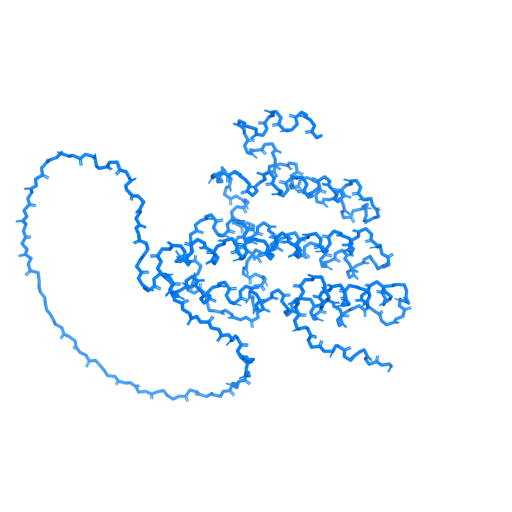A A 1 84 ? -8.254 1.737 11.780 1.00 71.88 84 ALA A O 1
ATOM 675 N N . LEU A 1 85 ? -10.242 0.746 12.077 1.00 80.25 85 LEU A N 1
ATOM 676 C CA . LEU A 1 85 ? -9.969 -0.369 11.179 1.00 80.25 85 LEU A CA 1
ATOM 677 C C . LEU A 1 85 ? -10.071 0.076 9.716 1.00 80.25 85 LEU A C 1
ATOM 679 O O . LEU A 1 85 ? -9.154 -0.189 8.942 1.00 80.25 85 LEU A O 1
ATOM 683 N N . ILE A 1 86 ? -11.133 0.814 9.369 1.00 81.06 86 ILE A N 1
ATOM 684 C CA . ILE A 1 86 ? -11.317 1.425 8.040 1.00 81.06 86 ILE A CA 1
ATOM 685 C C . ILE A 1 86 ? -10.106 2.290 7.695 1.00 81.06 86 ILE A C 1
ATOM 687 O O . ILE A 1 86 ? -9.545 2.200 6.605 1.00 81.06 86 ILE A O 1
ATOM 691 N N . LYS A 1 87 ? -9.646 3.079 8.664 1.00 86.06 87 LYS A N 1
ATOM 692 C CA . LYS A 1 87 ? -8.432 3.870 8.541 1.00 86.06 87 LYS A CA 1
ATOM 693 C C . LYS A 1 87 ? -7.213 3.029 8.189 1.00 86.06 87 LYS A C 1
ATOM 695 O O . LYS A 1 87 ? -6.576 3.268 7.165 1.00 86.06 87 LYS A O 1
ATOM 700 N N . ALA A 1 88 ? -6.855 2.088 9.056 1.00 88.44 88 ALA A N 1
ATOM 701 C CA . ALA A 1 88 ? -5.590 1.385 8.924 1.00 88.44 88 ALA A CA 1
ATOM 702 C C . ALA A 1 88 ? -5.554 0.525 7.658 1.00 88.44 88 ALA A C 1
ATOM 704 O O . ALA A 1 88 ? -4.600 0.581 6.883 1.00 88.44 88 ALA A O 1
ATOM 705 N N . VAL A 1 89 ? -6.635 -0.215 7.416 1.00 90.19 89 VAL A N 1
ATOM 706 C CA . VAL A 1 89 ? -6.774 -1.072 6.241 1.00 90.19 89 VAL A CA 1
ATOM 707 C C . VAL A 1 89 ? -6.819 -0.229 4.976 1.00 90.19 89 VAL A C 1
ATOM 709 O O . VAL A 1 89 ? -6.128 -0.561 4.021 1.00 90.19 89 VAL A O 1
ATOM 712 N N . GLY A 1 90 ? -7.579 0.865 4.960 1.00 91.38 90 GLY A N 1
ATOM 713 C CA . GLY A 1 90 ? -7.736 1.686 3.765 1.00 91.38 90 GLY A CA 1
ATOM 714 C C . GLY A 1 90 ? -6.476 2.446 3.377 1.00 91.38 90 GLY A C 1
ATOM 715 O O . GLY A 1 90 ? -6.179 2.528 2.189 1.00 91.38 90 GLY A O 1
ATOM 716 N N . LEU A 1 91 ? -5.681 2.918 4.342 1.00 93.25 91 LEU A N 1
ATOM 717 C CA . LEU A 1 91 ? -4.378 3.524 4.055 1.00 93.25 91 LEU A CA 1
ATOM 718 C C . LEU A 1 91 ? -3.399 2.504 3.457 1.00 93.25 91 LEU A C 1
ATOM 720 O O . LEU A 1 91 ? -2.765 2.786 2.441 1.00 93.25 91 LEU A O 1
ATOM 724 N N . ILE A 1 92 ? -3.306 1.304 4.043 1.00 95.75 92 ILE A N 1
ATOM 725 C CA . ILE A 1 92 ? -2.414 0.258 3.521 1.00 95.75 92 ILE A CA 1
ATOM 726 C C . ILE A 1 92 ? -2.916 -0.256 2.163 1.00 95.75 92 ILE A C 1
ATOM 728 O O . ILE A 1 92 ? -2.114 -0.448 1.253 1.00 95.75 92 ILE A O 1
ATOM 732 N N . ALA A 1 93 ? -4.228 -0.441 1.998 1.00 94.81 93 ALA A N 1
ATOM 733 C CA . ALA A 1 93 ? -4.840 -0.853 0.737 1.00 94.81 93 ALA A CA 1
ATOM 734 C C . ALA A 1 93 ? -4.602 0.183 -0.366 1.00 94.81 93 ALA A C 1
ATOM 736 O O . ALA A 1 93 ? -4.200 -0.193 -1.462 1.00 94.81 93 ALA A O 1
ATOM 737 N N . SER A 1 94 ? -4.770 1.477 -0.070 1.00 95.62 94 SER A N 1
ATOM 738 C CA . SER A 1 94 ? -4.467 2.560 -1.012 1.00 95.62 94 SER A CA 1
ATOM 739 C C . SER A 1 94 ? -3.022 2.484 -1.499 1.00 95.62 94 SER A C 1
ATOM 741 O O . SER A 1 94 ? -2.771 2.614 -2.694 1.00 95.62 94 SER A O 1
ATOM 743 N N . GLU A 1 95 ? -2.073 2.261 -0.589 1.00 97.69 95 GLU A N 1
ATOM 744 C CA . GLU A 1 95 ? -0.654 2.195 -0.937 1.00 97.69 95 GLU A CA 1
ATOM 745 C C . GLU A 1 95 ? -0.305 0.910 -1.702 1.00 97.69 95 GLU A C 1
ATOM 747 O O . GLU A 1 95 ? 0.475 0.936 -2.653 1.00 97.69 95 GLU A O 1
ATOM 752 N N . LEU A 1 96 ? -0.926 -0.221 -1.347 1.00 97.56 96 LEU A N 1
ATOM 753 C CA . LEU A 1 96 ? -0.806 -1.470 -2.102 1.00 97.56 96 LEU A CA 1
ATOM 754 C C . LEU A 1 96 ? -1.367 -1.314 -3.521 1.00 97.56 96 LEU A C 1
ATOM 756 O O . LEU A 1 96 ? -0.768 -1.826 -4.465 1.00 97.56 96 LEU A O 1
ATOM 760 N N . LEU A 1 97 ? -2.493 -0.629 -3.702 1.00 96.31 97 LEU A N 1
ATOM 761 C CA . LEU A 1 97 ? -3.084 -0.396 -5.021 1.00 96.31 97 LEU A CA 1
ATOM 762 C C . LEU A 1 97 ? -2.188 0.512 -5.874 1.00 96.31 97 LEU A C 1
ATOM 764 O O . LEU A 1 97 ? -1.862 0.135 -6.999 1.00 96.31 97 LEU A O 1
ATOM 768 N N . LEU A 1 98 ? -1.694 1.622 -5.312 1.00 97.31 98 LEU A N 1
ATOM 769 C CA . LEU A 1 98 ? -0.698 2.484 -5.963 1.00 97.31 98 LEU A CA 1
ATOM 770 C C . LEU A 1 98 ? 0.541 1.682 -6.381 1.00 97.31 98 LEU A C 1
ATOM 772 O O . LEU A 1 98 ? 0.961 1.715 -7.533 1.00 97.31 98 LEU A O 1
ATOM 776 N N . ASN A 1 99 ? 1.119 0.910 -5.462 1.00 98.19 99 ASN A N 1
ATOM 777 C CA . ASN A 1 99 ? 2.317 0.128 -5.745 1.00 98.19 99 ASN A CA 1
ATOM 778 C C . ASN A 1 99 ? 2.073 -0.977 -6.792 1.00 98.19 99 ASN A C 1
ATOM 780 O O . ASN A 1 99 ? 2.968 -1.260 -7.583 1.00 98.19 99 ASN A O 1
ATOM 784 N N . THR A 1 100 ? 0.870 -1.559 -6.846 1.00 97.44 100 THR A N 1
ATOM 785 C CA . THR A 1 100 ? 0.469 -2.508 -7.906 1.00 97.44 100 THR A CA 1
ATOM 786 C C . THR A 1 100 ? 0.519 -1.831 -9.273 1.00 97.44 100 THR A C 1
ATOM 788 O O . THR A 1 100 ? 1.126 -2.366 -10.198 1.00 97.44 100 THR A O 1
ATOM 791 N N . ASP A 1 101 ? -0.078 -0.643 -9.386 1.00 97.12 101 ASP A N 1
ATOM 792 C CA . ASP A 1 101 ? -0.084 0.145 -10.620 1.00 97.12 101 ASP A CA 1
ATOM 793 C C . ASP A 1 101 ? 1.342 0.489 -11.075 1.00 97.12 101 ASP A C 1
ATOM 795 O O . ASP A 1 101 ? 1.699 0.276 -12.234 1.00 97.12 101 ASP A O 1
ATOM 799 N N . LEU A 1 102 ? 2.202 0.916 -10.144 1.00 97.88 102 LEU A N 1
ATOM 800 C CA . LEU A 1 102 ? 3.600 1.228 -10.447 1.00 97.88 102 LEU A CA 1
ATOM 801 C C . LEU A 1 102 ? 4.400 -0.004 -10.887 1.00 97.88 102 LEU A C 1
ATOM 803 O O . LEU A 1 102 ? 5.148 0.095 -11.854 1.00 97.88 102 LEU A O 1
ATOM 807 N N . ILE A 1 103 ? 4.235 -1.162 -10.235 1.00 97.50 103 ILE A N 1
ATOM 808 C CA . ILE A 1 103 ? 4.946 -2.401 -10.607 1.00 97.50 103 ILE A CA 1
ATOM 809 C C . ILE A 1 103 ? 4.543 -2.878 -12.006 1.00 97.50 103 ILE A C 1
ATOM 811 O O . ILE A 1 103 ? 5.384 -3.404 -12.735 1.00 97.50 103 ILE A O 1
ATOM 815 N N . LEU A 1 104 ? 3.266 -2.726 -12.372 1.00 95.88 104 LEU A N 1
ATOM 816 C CA . LEU A 1 104 ? 2.756 -3.146 -13.679 1.00 95.88 104 LEU A CA 1
ATOM 817 C C . LEU A 1 104 ? 3.079 -2.142 -14.795 1.00 95.88 104 LEU A C 1
ATOM 819 O O . LEU A 1 104 ? 3.240 -2.551 -15.944 1.00 95.88 104 LEU A O 1
ATOM 823 N N . ARG A 1 105 ? 3.165 -0.844 -14.479 1.00 95.69 105 ARG A N 1
ATOM 824 C CA . ARG A 1 105 ? 3.502 0.212 -15.446 1.00 95.69 105 ARG A CA 1
ATOM 825 C C . ARG A 1 105 ? 5.008 0.344 -15.673 1.00 95.69 105 ARG A C 1
ATOM 827 O O . ARG A 1 105 ? 5.423 0.578 -16.804 1.00 95.69 105 ARG A O 1
ATOM 834 N N . PHE A 1 106 ? 5.802 0.202 -14.615 1.00 95.06 106 PHE A N 1
ATOM 835 C CA . PHE A 1 106 ? 7.252 0.376 -14.623 1.00 95.06 106 PHE A CA 1
ATOM 836 C C . PHE A 1 106 ? 7.921 -0.899 -14.122 1.00 95.06 106 PHE A C 1
ATOM 838 O O . PHE A 1 106 ? 8.172 -1.101 -12.931 1.00 95.06 106 PHE A O 1
ATOM 845 N N . ALA A 1 107 ? 8.191 -1.793 -15.058 1.00 94.50 107 ALA A N 1
ATOM 846 C CA . ALA A 1 107 ? 8.728 -3.098 -14.756 1.00 94.50 107 ALA A CA 1
ATOM 847 C C . ALA A 1 107 ? 10.235 -3.079 -14.479 1.00 94.50 107 ALA A C 1
ATOM 849 O O . ALA A 1 107 ? 10.980 -2.256 -15.001 1.00 94.50 107 ALA A O 1
ATOM 850 N N . GLY A 1 108 ? 10.702 -4.029 -13.668 1.00 92.69 108 GLY A N 1
ATOM 851 C CA . GLY A 1 108 ? 12.127 -4.201 -13.386 1.00 92.69 108 GLY A CA 1
ATOM 852 C C . GLY A 1 108 ? 12.693 -3.268 -12.310 1.00 92.69 108 GLY A C 1
ATOM 853 O O . GLY A 1 108 ? 13.903 -3.214 -12.133 1.00 92.69 108 GLY A O 1
ATOM 854 N N . HIS A 1 109 ? 11.858 -2.551 -11.560 1.00 96.12 109 HIS A N 1
ATOM 855 C CA . HIS A 1 109 ? 12.329 -1.667 -10.492 1.00 96.12 109 HIS A CA 1
ATOM 856 C C . HIS A 1 109 ? 12.308 -2.376 -9.131 1.00 96.12 109 HIS A C 1
ATOM 858 O O . HIS A 1 109 ? 11.259 -2.509 -8.498 1.00 96.12 109 HIS A O 1
ATOM 864 N N . GLU A 1 110 ? 13.476 -2.813 -8.644 1.00 97.12 110 GLU A N 1
ATOM 865 C CA . GLU A 1 110 ? 13.613 -3.507 -7.350 1.00 97.12 110 GLU A CA 1
ATOM 866 C C . GLU A 1 110 ? 13.056 -2.688 -6.173 1.00 97.12 110 GLU A C 1
ATOM 868 O O . GLU A 1 110 ? 12.433 -3.249 -5.267 1.00 97.12 110 GLU A O 1
ATOM 873 N N . ALA A 1 111 ? 13.207 -1.360 -6.211 1.00 98.06 111 ALA A N 1
ATOM 874 C CA . ALA A 1 111 ? 12.688 -0.448 -5.195 1.00 98.06 111 ALA A CA 1
ATOM 875 C C . ALA A 1 111 ? 11.178 -0.637 -4.951 1.00 98.06 111 ALA A C 1
ATOM 877 O O . ALA A 1 111 ? 10.747 -0.716 -3.795 1.00 98.06 111 ALA A O 1
ATOM 878 N N . LEU A 1 112 ? 10.389 -0.824 -6.016 1.00 98.31 112 LEU A N 1
ATOM 879 C CA . LEU A 1 112 ? 8.948 -1.065 -5.923 1.00 98.31 112 LEU A CA 1
ATOM 880 C C . LEU A 1 112 ? 8.624 -2.393 -5.229 1.00 98.31 112 LEU A C 1
ATOM 882 O O . LEU A 1 112 ? 7.713 -2.440 -4.402 1.00 98.31 112 LEU A O 1
ATOM 886 N N . TRP A 1 113 ? 9.385 -3.454 -5.507 1.00 98.00 113 TRP A N 1
ATOM 887 C CA . TRP A 1 113 ? 9.213 -4.769 -4.878 1.00 98.00 113 TRP A CA 1
ATOM 888 C C . TRP A 1 113 ? 9.690 -4.788 -3.419 1.00 98.00 113 TRP A C 1
ATOM 890 O O . TRP A 1 113 ? 9.095 -5.449 -2.566 1.00 98.00 113 TRP A O 1
ATOM 900 N N . CYS A 1 114 ? 10.748 -4.047 -3.083 1.00 98.19 114 CYS A N 1
ATOM 901 C CA . CYS A 1 114 ? 11.146 -3.803 -1.694 1.00 98.19 114 CYS A CA 1
ATOM 902 C C . CYS A 1 114 ? 10.033 -3.089 -0.918 1.00 98.19 114 CYS A C 1
ATOM 904 O O . CYS A 1 114 ? 9.678 -3.511 0.185 1.00 98.19 114 CYS A O 1
ATOM 906 N N . HIS A 1 115 ? 9.433 -2.060 -1.519 1.00 98.50 115 HIS A N 1
ATOM 907 C CA . HIS A 1 115 ? 8.315 -1.340 -0.926 1.00 98.50 115 HIS A CA 1
ATOM 908 C C . HIS A 1 115 ? 7.069 -2.232 -0.776 1.00 98.50 115 HIS A C 1
ATOM 910 O O . HIS A 1 115 ? 6.506 -2.292 0.316 1.00 98.50 115 HIS A O 1
ATOM 916 N N . ARG A 1 116 ? 6.711 -3.029 -1.798 1.00 98.19 116 ARG A N 1
ATOM 917 C CA . ARG A 1 116 ? 5.626 -4.034 -1.743 1.00 98.19 116 ARG A CA 1
ATOM 918 C C . ARG A 1 116 ? 5.748 -4.938 -0.518 1.00 98.19 116 ARG A C 1
ATOM 920 O O . ARG A 1 116 ? 4.800 -5.092 0.248 1.00 98.19 116 ARG A O 1
ATOM 927 N N . ARG A 1 117 ? 6.933 -5.522 -0.312 1.00 98.06 117 ARG A N 1
ATOM 928 C CA . ARG A 1 117 ? 7.213 -6.433 0.810 1.00 98.06 117 ARG A CA 1
ATOM 929 C C . ARG A 1 117 ? 7.028 -5.752 2.162 1.00 98.06 117 ARG A C 1
ATOM 931 O O . ARG A 1 117 ? 6.457 -6.351 3.072 1.00 98.06 117 ARG A O 1
ATOM 938 N N . TYR A 1 118 ? 7.454 -4.497 2.288 1.00 98.06 118 TYR A N 1
ATOM 939 C CA . TYR A 1 118 ? 7.196 -3.708 3.488 1.00 98.06 118 TYR A CA 1
ATOM 940 C C . TYR A 1 118 ? 5.689 -3.528 3.739 1.00 98.06 118 TYR A C 1
ATOM 942 O O . TYR A 1 118 ? 5.231 -3.792 4.849 1.00 98.06 118 TYR A O 1
ATOM 950 N N . LEU A 1 119 ? 4.905 -3.156 2.720 1.00 97.88 119 LEU A N 1
ATOM 951 C CA . LEU A 1 119 ? 3.458 -2.944 2.870 1.00 97.88 119 LEU A CA 1
ATOM 952 C C . LEU A 1 119 ? 2.740 -4.212 3.333 1.00 97.88 119 LEU A C 1
ATOM 954 O O . LEU A 1 119 ? 1.907 -4.160 4.235 1.00 97.88 119 LEU A O 1
ATOM 958 N N . LEU A 1 120 ? 3.110 -5.362 2.770 1.00 97.00 120 LEU A N 1
ATOM 959 C CA . LEU A 1 120 ? 2.550 -6.655 3.161 1.00 97.00 120 LEU A CA 1
ATOM 960 C C . LEU A 1 120 ? 2.940 -7.055 4.587 1.00 97.00 120 LEU A C 1
ATOM 962 O O . LEU A 1 120 ? 2.121 -7.616 5.316 1.00 97.00 120 LEU A O 1
ATOM 966 N N . MET A 1 121 ? 4.162 -6.731 5.023 1.00 95.69 121 MET A N 1
ATOM 967 C CA . MET A 1 121 ? 4.551 -6.894 6.426 1.00 95.69 121 MET A CA 1
ATOM 968 C C . MET A 1 121 ? 3.705 -6.012 7.346 1.00 95.69 121 MET A C 1
ATOM 970 O O . MET A 1 121 ? 3.249 -6.495 8.382 1.00 95.69 121 MET A O 1
ATOM 974 N N . SER A 1 122 ? 3.474 -4.750 6.980 1.00 94.69 122 SER A N 1
ATOM 975 C CA . SER A 1 122 ? 2.630 -3.830 7.750 1.00 94.69 122 SER A CA 1
ATOM 976 C C . SER A 1 122 ? 1.179 -4.312 7.814 1.00 94.69 122 SER A C 1
ATOM 978 O O . SER A 1 122 ? 0.599 -4.359 8.898 1.00 94.69 122 SER A O 1
ATOM 980 N N . PHE A 1 123 ? 0.623 -4.780 6.692 1.00 94.12 123 PHE A N 1
ATOM 981 C CA . PHE A 1 123 ? -0.721 -5.357 6.634 1.00 94.12 123 PHE A CA 1
ATOM 982 C C . PHE A 1 123 ? -0.845 -6.601 7.520 1.00 94.12 123 PHE A C 1
ATOM 984 O O . PHE A 1 123 ? -1.753 -6.697 8.344 1.00 94.12 123 PHE A O 1
ATOM 991 N N . LYS A 1 124 ? 0.111 -7.536 7.423 1.00 92.25 124 LYS A N 1
ATOM 992 C CA . LYS A 1 124 ? 0.128 -8.739 8.263 1.00 92.25 124 LYS A CA 1
ATOM 993 C C . LYS A 1 124 ? 0.218 -8.391 9.746 1.00 92.25 124 LYS A C 1
ATOM 995 O O . LYS A 1 124 ? -0.543 -8.953 10.529 1.00 92.25 124 LYS A O 1
ATOM 1000 N N . LYS A 1 125 ? 1.115 -7.472 10.128 1.00 91.06 125 LYS A N 1
ATOM 1001 C CA . LYS A 1 125 ? 1.251 -7.002 11.517 1.00 91.06 125 LYS A CA 1
ATOM 1002 C C . LYS A 1 125 ? -0.079 -6.472 12.043 1.00 91.06 125 LYS A C 1
ATOM 1004 O O . LYS A 1 125 ? -0.511 -6.896 13.112 1.00 91.06 125 LYS A O 1
ATOM 1009 N N . PHE A 1 126 ? -0.753 -5.627 11.263 1.00 90.06 126 PHE A N 1
ATOM 1010 C CA . PHE A 1 126 ? -2.066 -5.096 11.611 1.00 90.06 126 PHE A CA 1
ATOM 1011 C C . PHE A 1 126 ? -3.100 -6.208 11.857 1.00 90.06 126 PHE A C 1
ATOM 1013 O O . PHE A 1 126 ? -3.722 -6.240 12.919 1.00 90.06 126 PHE A O 1
ATOM 1020 N N . LEU A 1 127 ? -3.231 -7.166 10.930 1.00 88.25 127 LEU A N 1
ATOM 1021 C CA . LEU A 1 127 ? -4.155 -8.296 11.092 1.00 88.25 127 LEU A CA 1
ATOM 1022 C C . LEU A 1 127 ? -3.836 -9.131 12.342 1.00 88.25 127 LEU A C 1
ATOM 1024 O O . LEU A 1 127 ? -4.746 -9.538 13.066 1.00 88.25 127 LEU A O 1
ATOM 1028 N N . THR A 1 128 ? -2.551 -9.385 12.613 1.00 87.88 128 THR A N 1
ATOM 1029 C CA . THR A 1 128 ? -2.134 -10.180 13.776 1.00 87.88 128 THR A CA 1
ATOM 1030 C C . THR A 1 128 ? -2.391 -9.471 15.099 1.00 87.88 128 THR A C 1
ATOM 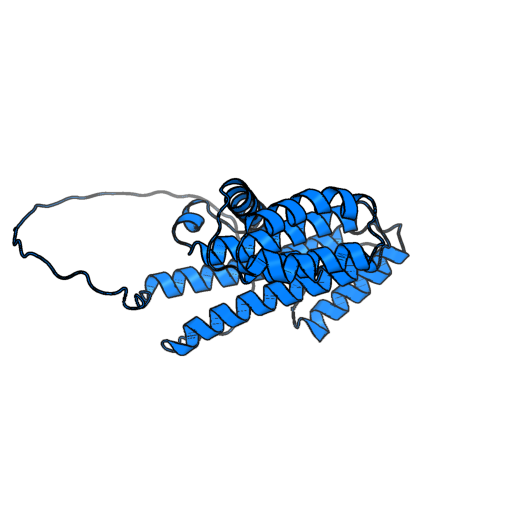1032 O O . THR A 1 128 ? -2.877 -10.121 16.021 1.00 87.88 128 THR A O 1
ATOM 1035 N N . SER A 1 129 ? -2.130 -8.162 15.190 1.00 87.19 129 SER A N 1
ATOM 1036 C CA . SER A 1 129 ? -2.401 -7.387 16.406 1.00 87.19 129 SER A CA 1
ATOM 1037 C C . SER A 1 129 ? -3.893 -7.385 16.722 1.00 87.19 129 SER A C 1
ATOM 1039 O O . SER A 1 129 ? -4.286 -7.730 17.829 1.00 87.19 129 SER A O 1
ATOM 1041 N N . ARG A 1 130 ? -4.743 -7.148 15.714 1.00 83.88 130 ARG A N 1
ATOM 1042 C CA . ARG A 1 130 ? -6.203 -7.152 15.893 1.00 83.88 130 ARG A CA 1
ATOM 1043 C C . ARG A 1 130 ? -6.752 -8.511 16.322 1.00 83.88 130 ARG A C 1
ATOM 1045 O O . ARG A 1 130 ? -7.668 -8.570 17.133 1.00 83.88 130 ARG A O 1
ATOM 1052 N N . ARG A 1 131 ? -6.180 -9.611 15.820 1.00 82.06 131 ARG A N 1
ATOM 1053 C CA . ARG A 1 131 ? -6.558 -10.967 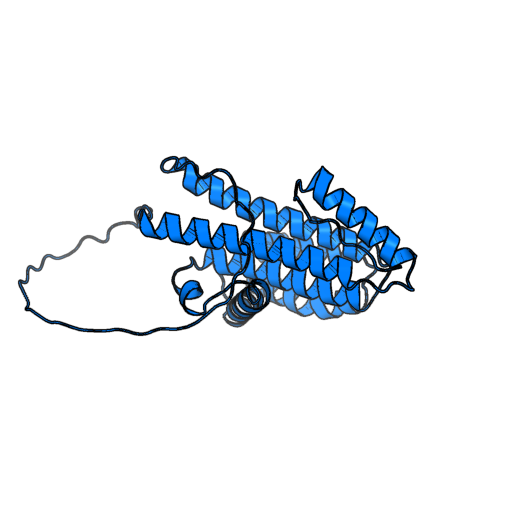16.251 1.00 82.06 131 ARG A CA 1
ATOM 1054 C C . ARG A 1 131 ? -6.075 -11.273 17.678 1.00 82.06 131 ARG A C 1
ATOM 1056 O O . ARG A 1 131 ? -6.758 -11.987 18.408 1.00 82.06 131 ARG A O 1
ATOM 1063 N N . ALA A 1 132 ? -4.922 -10.741 18.089 1.00 81.44 132 ALA A N 1
ATOM 1064 C CA . ALA A 1 132 ? -4.419 -10.881 19.457 1.00 81.44 132 ALA A CA 1
ATOM 1065 C C . ALA A 1 132 ? -5.299 -10.129 20.469 1.00 81.44 132 ALA A C 1
ATOM 1067 O O . ALA A 1 132 ? -5.653 -10.713 21.494 1.00 81.44 132 ALA A O 1
ATOM 1068 N N . ASP A 1 133 ? -5.727 -8.906 20.136 1.00 77.94 133 ASP A N 1
ATOM 1069 C CA . ASP A 1 133 ? -6.647 -8.106 20.958 1.00 77.94 133 ASP A CA 1
ATOM 1070 C C . ASP A 1 133 ? -7.958 -8.866 21.231 1.00 77.94 133 ASP A C 1
ATOM 1072 O O . ASP A 1 133 ? -8.454 -8.883 22.355 1.00 77.94 133 ASP A O 1
ATOM 1076 N N . MET A 1 134 ? -8.486 -9.578 20.226 1.00 69.19 134 MET A N 1
ATOM 1077 C CA . MET A 1 134 ? -9.681 -10.418 20.381 1.00 69.19 134 MET A CA 1
ATOM 1078 C C . MET A 1 134 ? -9.441 -11.634 21.290 1.00 69.19 134 MET A C 1
ATOM 1080 O O . MET A 1 134 ? -10.280 -11.961 22.127 1.00 69.19 134 MET A O 1
ATOM 1084 N N . ASN A 1 135 ? -8.289 -12.301 21.161 1.00 63.00 135 ASN A N 1
ATOM 1085 C CA . ASN A 1 135 ? -7.964 -13.493 21.951 1.00 63.00 135 ASN A CA 1
ATOM 1086 C C . ASN A 1 135 ? -7.683 -13.184 23.432 1.00 63.00 135 ASN A C 1
ATOM 1088 O O . ASN A 1 135 ? -7.918 -14.046 24.281 1.00 63.00 135 ASN A O 1
ATOM 1092 N N . GLY A 1 136 ? -7.220 -11.971 23.75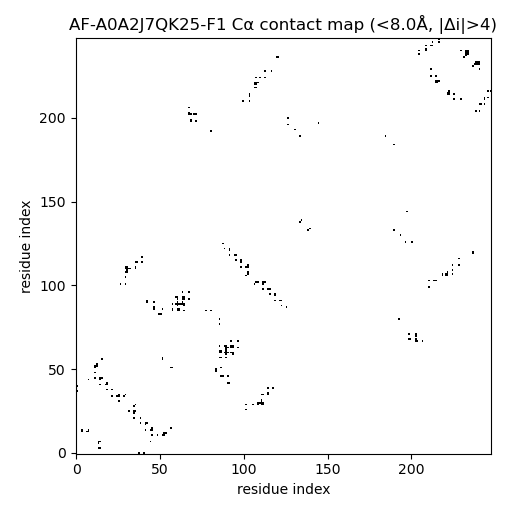3 1.00 58.44 136 GLY A N 1
ATOM 1093 C CA . GLY A 1 136 ? -7.015 -11.502 25.130 1.00 58.44 136 GLY A CA 1
ATOM 1094 C C . GLY A 1 136 ? -8.311 -11.258 25.916 1.00 58.44 136 GLY A C 1
ATOM 1095 O O . GLY A 1 136 ? -8.270 -11.164 27.139 1.00 58.44 136 GLY A O 1
ATOM 1096 N N . ILE A 1 137 ? -9.464 -11.199 25.237 1.00 53.91 137 ILE A N 1
ATOM 1097 C CA . ILE A 1 137 ? -10.778 -10.888 25.834 1.00 53.91 137 ILE A CA 1
ATOM 1098 C C . ILE A 1 137 ? -11.617 -12.161 26.105 1.00 53.91 137 ILE A C 1
ATOM 1100 O O . ILE A 1 137 ? -12.630 -12.113 26.810 1.00 53.91 137 ILE A O 1
ATOM 1104 N N . GLY A 1 138 ? -11.161 -13.325 25.635 1.00 42.84 138 GLY A N 1
ATOM 1105 C CA . GLY A 1 138 ? -11.817 -14.622 25.820 1.00 42.84 138 GLY A CA 1
ATOM 1106 C C . GLY A 1 138 ? -11.647 -15.481 24.574 1.00 42.84 138 GLY A C 1
ATOM 1107 O O . GLY A 1 138 ? -12.265 -15.224 23.546 1.00 42.84 138 GLY A O 1
ATOM 1108 N N . GLY A 1 139 ? -10.770 -16.482 24.652 1.00 33.06 139 GLY A N 1
ATOM 1109 C CA . GLY A 1 139 ? -10.315 -17.249 23.496 1.00 33.06 139 GLY A CA 1
ATOM 1110 C C . GLY A 1 139 ? -11.431 -17.998 22.767 1.00 33.06 139 GLY A C 1
ATOM 1111 O O . GLY A 1 139 ? -11.984 -18.963 23.292 1.00 33.06 139 GLY A O 1
ATOM 1112 N N . CYS A 1 140 ? -11.674 -17.629 21.509 1.00 36.22 140 CYS A N 1
ATOM 1113 C CA . CYS A 1 140 ? -12.377 -18.479 20.557 1.00 36.22 140 CYS A CA 1
ATOM 1114 C C . CYS A 1 140 ? -11.357 -19.082 19.580 1.00 36.22 140 CYS A C 1
ATOM 1116 O O . CYS A 1 140 ? -10.668 -18.377 18.843 1.00 36.22 140 CYS A O 1
ATOM 1118 N N . ARG A 1 141 ? -11.224 -20.412 19.596 1.00 43.41 141 ARG A N 1
ATOM 1119 C CA . ARG A 1 141 ? -10.388 -21.157 18.647 1.00 43.41 141 ARG A CA 1
ATOM 1120 C C . ARG A 1 141 ? -11.151 -21.301 17.333 1.00 43.41 141 ARG A C 1
ATOM 1122 O O . ARG A 1 141 ? -12.019 -22.159 17.238 1.00 43.41 141 ARG A O 1
ATOM 1129 N N . CYS A 1 142 ? -10.755 -20.565 16.299 1.00 36.53 142 CYS A N 1
ATOM 1130 C CA . CYS A 1 142 ? -10.999 -21.011 14.931 1.00 36.53 142 CYS A CA 1
ATOM 1131 C C . CYS A 1 142 ? -9.661 -21.180 14.210 1.00 36.53 142 CYS A C 1
ATOM 1133 O O . CYS A 1 142 ? -8.949 -20.226 13.908 1.00 36.53 142 CYS A O 1
ATOM 1135 N N . SER A 1 143 ? -9.277 -22.442 14.030 1.00 33.31 143 SER A N 1
ATOM 1136 C CA . SER A 1 143 ? -8.145 -22.854 13.209 1.00 33.31 143 SER A CA 1
ATOM 1137 C C . SER A 1 143 ? -8.663 -23.305 11.849 1.00 33.31 143 SER A C 1
ATOM 1139 O O . SER A 1 143 ? -9.642 -24.042 11.791 1.00 33.31 143 SER A O 1
ATOM 1141 N N . LYS A 1 144 ? -7.897 -22.956 10.808 1.00 31.58 144 LYS A N 1
ATOM 1142 C CA . LYS A 1 144 ? -7.987 -23.407 9.408 1.00 31.58 144 LYS A CA 1
ATOM 1143 C C . LYS A 1 144 ? -9.055 -22.697 8.567 1.00 31.58 144 LYS A C 1
ATOM 1145 O O . LYS A 1 144 ? -10.188 -23.148 8.446 1.00 31.58 144 LYS A O 1
ATOM 1150 N N . VAL A 1 145 ? -8.619 -21.642 7.874 1.00 32.41 145 VAL A N 1
ATOM 1151 C CA . VAL A 1 145 ? -9.259 -21.196 6.630 1.00 32.41 145 VAL A CA 1
ATOM 1152 C C . VAL A 1 145 ? -9.092 -22.334 5.622 1.00 32.41 145 VAL A C 1
ATOM 1154 O O . VAL A 1 145 ? -8.010 -22.543 5.078 1.00 32.41 145 VAL A O 1
ATOM 1157 N N . SER A 1 146 ? -10.141 -23.132 5.439 1.00 28.73 146 SER A N 1
ATOM 1158 C CA . SER A 1 146 ? -10.238 -24.030 4.292 1.00 28.73 146 SER A CA 1
ATOM 1159 C C . SER A 1 146 ? -10.633 -23.205 3.068 1.00 28.73 146 SER A C 1
ATOM 1161 O O . SER A 1 146 ? -11.413 -22.259 3.168 1.00 28.73 146 SER A O 1
ATOM 1163 N N . ALA A 1 147 ? -10.020 -23.526 1.931 1.00 27.95 147 ALA A N 1
ATOM 1164 C CA . ALA A 1 147 ? -10.208 -22.843 0.662 1.00 27.95 147 ALA A CA 1
ATOM 1165 C C . ALA A 1 147 ? -11.701 -22.666 0.336 1.00 27.95 147 ALA A C 1
ATOM 1167 O O . ALA A 1 147 ? -12.425 -23.649 0.166 1.00 27.95 147 ALA A O 1
ATOM 1168 N N . ILE A 1 148 ? -12.149 -21.413 0.218 1.00 30.27 148 ILE A N 1
ATOM 1169 C CA . ILE A 1 148 ? -13.480 -21.093 -0.298 1.00 30.27 148 ILE A CA 1
ATOM 1170 C C . ILE A 1 148 ? -13.490 -21.492 -1.774 1.00 30.27 148 ILE A C 1
ATOM 1172 O O . ILE A 1 148 ? -12.938 -20.821 -2.645 1.00 30.27 148 ILE A O 1
ATOM 1176 N N . ARG A 1 149 ? -14.081 -22.655 -2.041 1.00 28.98 149 ARG A N 1
ATOM 1177 C CA . ARG A 1 149 ? -14.369 -23.164 -3.377 1.00 28.98 149 ARG A CA 1
ATOM 1178 C C . ARG A 1 149 ? -15.656 -22.481 -3.836 1.00 28.98 149 ARG A C 1
ATOM 1180 O O . ARG A 1 149 ? -16.738 -22.860 -3.398 1.00 28.98 149 ARG A O 1
ATOM 1187 N N . ASN A 1 150 ? -15.534 -21.463 -4.685 1.00 30.22 150 ASN A N 1
ATOM 1188 C CA . ASN A 1 150 ? -16.682 -20.792 -5.292 1.00 30.22 150 ASN A CA 1
ATOM 1189 C C . ASN A 1 150 ? -17.547 -21.804 -6.052 1.00 30.22 150 ASN A C 1
ATOM 1191 O O . ASN A 1 150 ? -17.082 -22.457 -6.987 1.00 30.22 150 ASN A O 1
ATOM 1195 N N . ARG A 1 151 ? -18.821 -21.899 -5.670 1.00 30.08 151 ARG A N 1
ATOM 1196 C CA . ARG A 1 151 ? -19.872 -22.479 -6.503 1.00 30.08 151 ARG A CA 1
ATOM 1197 C C . ARG A 1 151 ? -21.004 -21.460 -6.584 1.00 30.08 151 ARG A C 1
ATOM 1199 O O . ARG A 1 151 ? -21.768 -21.296 -5.643 1.00 30.08 151 ARG A O 1
ATOM 1206 N N . CYS A 1 152 ? -21.046 -20.738 -7.700 1.00 27.39 152 CYS A N 1
ATOM 1207 C CA . CYS A 1 152 ? -22.248 -20.050 -8.150 1.00 27.39 152 CYS A CA 1
ATOM 1208 C C . CYS A 1 152 ? -23.263 -21.111 -8.580 1.00 27.39 152 CYS A C 1
ATOM 1210 O O . CYS A 1 152 ? -22.933 -21.909 -9.454 1.00 27.39 152 CYS A O 1
ATOM 1212 N N . ALA A 1 153 ? -24.461 -21.100 -7.997 1.00 27.53 153 ALA A N 1
ATOM 1213 C CA . ALA A 1 153 ? -25.697 -21.480 -8.678 1.00 27.53 153 ALA A CA 1
ATOM 1214 C C . ALA A 1 153 ? -26.922 -21.051 -7.849 1.00 27.53 153 ALA A C 1
ATOM 1216 O O . ALA A 1 153 ? -27.092 -21.474 -6.713 1.00 27.53 153 ALA A O 1
ATOM 1217 N N . GLU A 1 154 ? -27.735 -20.218 -8.500 1.00 24.47 154 GLU A N 1
ATOM 1218 C CA . GLU A 1 154 ? -29.192 -20.349 -8.635 1.00 24.47 154 GLU A CA 1
ATOM 1219 C C . GLU A 1 154 ? -30.121 -20.000 -7.458 1.00 24.47 154 GLU A C 1
ATOM 1221 O O . GLU A 1 154 ? -30.110 -20.564 -6.369 1.00 24.47 154 GLU A O 1
ATOM 1226 N N . LYS A 1 155 ? -30.988 -19.027 -7.765 1.00 25.66 155 LYS A N 1
ATOM 1227 C CA . LYS A 1 155 ? -32.129 -18.555 -6.983 1.00 25.66 155 LYS A CA 1
ATOM 1228 C C . LYS A 1 155 ? -33.274 -19.576 -7.011 1.00 25.66 155 LYS A C 1
ATOM 1230 O O . LYS A 1 155 ? -33.648 -20.039 -8.082 1.00 25.66 155 LYS A O 1
ATOM 1235 N N . SER A 1 156 ? -33.916 -19.773 -5.864 1.00 24.58 156 SER A N 1
ATOM 1236 C CA . SER A 1 156 ? -35.365 -20.007 -5.680 1.00 24.58 156 SER A CA 1
ATOM 1237 C C . SER A 1 156 ? -35.654 -19.662 -4.208 1.00 24.58 156 SER A C 1
ATOM 1239 O O . SER A 1 156 ? -34.926 -20.111 -3.331 1.00 24.58 156 SER A O 1
ATOM 1241 N N . SER A 1 157 ? -36.295 -18.530 -3.901 1.00 25.95 157 SER A N 1
ATOM 1242 C CA . SER A 1 157 ? -37.743 -18.249 -3.827 1.00 25.95 157 SER A CA 1
ATOM 1243 C C . SER A 1 157 ? -38.491 -19.011 -2.727 1.00 25.95 157 SER A C 1
ATOM 1245 O O . SER A 1 157 ? -38.258 -20.197 -2.554 1.00 25.95 157 SER A O 1
ATOM 1247 N N . GLU A 1 158 ? -39.451 -18.298 -2.116 1.00 24.70 158 GLU A N 1
ATOM 1248 C CA . GLU A 1 158 ? -40.356 -18.635 -0.990 1.00 24.70 158 GLU A CA 1
ATOM 1249 C C . GLU A 1 158 ? -39.829 -18.159 0.380 1.00 24.70 158 GLU A C 1
ATOM 1251 O O . GLU A 1 158 ? -38.696 -18.428 0.745 1.00 24.70 158 GLU A O 1
ATOM 1256 N N . GLY A 1 159 ? -40.540 -17.395 1.213 1.00 23.44 159 GLY A N 1
ATOM 1257 C CA . GLY A 1 159 ? -41.928 -16.944 1.201 1.00 23.44 159 GLY A CA 1
ATOM 1258 C C . GLY A 1 159 ? -42.489 -16.933 2.633 1.00 23.44 159 GLY A C 1
ATOM 1259 O O . GLY A 1 159 ? -42.438 -17.945 3.315 1.00 23.44 159 GLY A O 1
ATOM 1260 N N . VAL A 1 160 ? -43.114 -15.810 3.010 1.00 25.14 160 VAL A N 1
ATOM 1261 C CA . VAL A 1 160 ? -44.182 -15.650 4.026 1.00 25.14 160 VAL A CA 1
ATOM 1262 C C . VAL A 1 160 ? -43.825 -15.161 5.456 1.00 25.14 160 VAL A C 1
ATOM 1264 O O . VAL A 1 160 ? -43.018 -15.700 6.200 1.00 25.14 160 VAL A O 1
ATOM 1267 N N . SER A 1 161 ? -44.558 -14.088 5.762 1.00 25.50 161 SER A N 1
ATOM 1268 C CA . SER A 1 161 ? -44.840 -13.205 6.907 1.00 25.50 161 SER A CA 1
ATOM 1269 C C . SER A 1 161 ? -45.253 -13.793 8.273 1.00 25.50 161 SER A C 1
ATOM 1271 O O . SER A 1 161 ? -45.912 -14.825 8.297 1.00 25.50 161 SER A O 1
ATOM 1273 N N . ALA A 1 162 ? -45.097 -13.021 9.373 1.00 26.84 162 ALA A N 1
ATOM 1274 C CA . ALA A 1 162 ? -46.188 -12.236 10.018 1.00 26.84 162 ALA A CA 1
ATOM 1275 C C . ALA A 1 162 ? -45.901 -11.740 11.473 1.00 26.84 162 ALA A C 1
ATOM 1277 O O . ALA A 1 162 ? -45.656 -12.532 12.371 1.00 26.84 162 ALA A O 1
ATOM 1278 N N . LEU A 1 163 ? -46.033 -10.412 11.652 1.00 25.05 163 LEU A N 1
ATOM 1279 C CA . LEU A 1 163 ? -46.748 -9.610 12.680 1.00 25.05 163 LEU A CA 1
ATOM 1280 C C . LEU A 1 163 ? -46.645 -9.790 14.227 1.00 25.05 163 LEU A C 1
ATOM 1282 O O . LEU A 1 163 ? -46.866 -10.866 14.769 1.00 25.05 163 LEU A O 1
ATOM 1286 N N . ASN A 1 164 ? -46.661 -8.592 14.866 1.00 27.69 164 ASN A N 1
ATOM 1287 C CA . ASN A 1 164 ? -47.241 -8.153 16.169 1.00 27.69 164 ASN A CA 1
ATOM 1288 C C . ASN A 1 164 ? -46.369 -8.282 17.446 1.00 27.69 164 ASN A C 1
ATOM 1290 O O . ASN A 1 164 ? -45.702 -9.288 17.614 1.00 27.69 164 ASN A O 1
ATOM 1294 N N . LYS A 1 165 ? -46.335 -7.361 18.436 1.00 27.31 165 LYS A N 1
ATOM 1295 C CA . LYS A 1 165 ? -47.131 -6.159 18.797 1.00 27.31 165 LYS A CA 1
ATOM 1296 C C . LYS A 1 165 ? -46.446 -5.359 19.946 1.00 27.31 165 LYS A C 1
ATOM 1298 O O . LYS A 1 165 ? -45.824 -5.966 20.805 1.00 27.31 165 LYS A O 1
ATOM 1303 N N . ASP A 1 166 ? -46.676 -4.040 19.955 1.00 26.31 166 ASP A N 1
ATOM 1304 C CA . ASP A 1 166 ? -46.944 -3.080 21.059 1.00 26.31 166 ASP A CA 1
ATOM 1305 C C . ASP A 1 166 ? -46.013 -2.789 22.284 1.00 26.31 166 ASP A C 1
ATOM 1307 O O . ASP A 1 166 ? -45.498 -3.652 22.983 1.00 26.31 166 ASP A O 1
ATOM 1311 N N . LYS A 1 167 ? -45.910 -1.462 22.521 1.00 26.77 167 LYS A N 1
ATOM 1312 C CA . LYS A 1 167 ? -45.261 -0.549 23.516 1.00 26.77 167 LYS A CA 1
ATOM 1313 C C . LYS A 1 167 ? -45.927 -0.548 24.933 1.00 26.77 167 LYS A C 1
ATOM 1315 O O . LYS A 1 167 ? -46.946 -1.211 25.079 1.00 26.77 167 LYS A O 1
ATOM 1320 N N . PRO A 1 168 ? -45.628 0.392 25.881 1.00 40.84 168 PRO A N 1
ATOM 1321 C CA . PRO A 1 168 ? -44.369 0.970 26.416 1.00 40.84 168 PRO A CA 1
ATOM 1322 C C . PRO A 1 168 ? -44.358 1.039 27.982 1.00 40.84 168 PRO A C 1
ATOM 1324 O O . PRO A 1 168 ? -45.378 0.813 28.624 1.00 40.84 168 PRO A O 1
ATOM 1327 N N . SER A 1 169 ? -43.260 1.470 28.626 1.00 28.66 169 SER A N 1
ATOM 1328 C CA . SER A 1 169 ? -43.321 2.087 29.973 1.00 28.66 169 SER A CA 1
ATOM 1329 C C . SER A 1 169 ? -42.095 2.964 30.265 1.00 28.66 169 SER A C 1
ATOM 1331 O O . SER A 1 169 ? -40.959 2.544 30.062 1.00 28.66 169 SER A O 1
ATOM 1333 N N . ASN A 1 170 ? -42.357 4.192 30.720 1.00 27.86 170 ASN A N 1
ATOM 1334 C CA . ASN A 1 170 ? -41.397 5.232 31.089 1.00 27.86 170 ASN A CA 1
ATOM 1335 C C . ASN A 1 170 ? -40.807 4.999 32.490 1.00 27.86 170 ASN A C 1
ATOM 1337 O O . ASN A 1 170 ? -41.549 4.697 33.421 1.00 27.86 170 ASN A O 1
ATOM 1341 N N . HIS A 1 171 ? -39.528 5.329 32.683 1.00 28.14 171 HIS A N 1
ATOM 1342 C CA . HIS A 1 171 ? -39.054 5.870 33.960 1.00 28.14 171 HIS A CA 1
ATOM 1343 C C . HIS A 1 171 ? -37.880 6.827 33.718 1.00 28.14 171 HIS A C 1
ATOM 1345 O O . HIS A 1 171 ? -36.872 6.449 33.127 1.00 28.14 171 HIS A O 1
ATOM 1351 N N . MET A 1 172 ? -38.026 8.078 34.160 1.00 32.09 172 MET A N 1
ATOM 1352 C CA . MET A 1 172 ? -36.937 9.054 34.218 1.00 32.09 172 MET A CA 1
ATOM 1353 C C . MET A 1 172 ? -36.020 8.745 35.403 1.00 32.09 172 MET A C 1
ATOM 1355 O O . MET A 1 172 ? -36.513 8.410 36.480 1.00 32.09 172 MET A O 1
ATOM 1359 N N . ASN A 1 173 ? -34.708 8.921 35.240 1.00 29.94 173 ASN A N 1
ATOM 1360 C CA . ASN A 1 173 ? -33.903 9.516 36.300 1.00 29.94 173 ASN A CA 1
ATOM 1361 C C . ASN A 1 173 ? -32.650 10.204 35.748 1.00 29.94 173 ASN A C 1
ATOM 1363 O O . ASN A 1 173 ? -32.104 9.816 34.717 1.00 29.94 173 ASN A O 1
ATOM 1367 N N . VAL A 1 174 ? -32.290 11.268 36.451 1.00 34.00 174 VAL A N 1
ATOM 1368 C CA . VAL A 1 174 ? -31.390 12.364 36.098 1.00 34.00 174 VAL A CA 1
ATOM 1369 C C . VAL A 1 174 ? -29.949 12.063 36.537 1.00 34.00 174 VAL A C 1
ATOM 1371 O O . VAL A 1 174 ? -29.734 11.375 37.529 1.00 34.00 174 VAL A O 1
ATOM 1374 N N . ASP A 1 175 ? -29.004 12.610 35.772 1.00 34.25 175 ASP A N 1
ATOM 1375 C CA . ASP A 1 175 ? -27.587 12.883 36.047 1.00 34.25 175 ASP A CA 1
ATOM 1376 C C . ASP A 1 175 ? -26.668 11.782 36.597 1.00 34.25 175 ASP A C 1
ATOM 1378 O O . ASP A 1 175 ? -26.612 11.448 37.778 1.00 34.25 175 ASP A O 1
ATOM 1382 N N . GLY A 1 176 ? -25.780 11.359 35.703 1.00 30.97 176 GLY A N 1
ATOM 1383 C CA . GLY A 1 176 ? -24.505 10.740 36.016 1.00 30.97 176 GLY A CA 1
ATOM 1384 C C . GLY A 1 176 ? -23.813 10.423 34.705 1.00 30.97 176 GLY A C 1
ATOM 1385 O O . GLY A 1 176 ? -24.079 9.374 34.136 1.00 30.97 176 GLY A O 1
ATOM 1386 N N . VAL A 1 177 ? -22.983 11.339 34.193 1.00 34.81 177 VAL A N 1
ATOM 1387 C CA . VAL A 1 177 ? -22.133 11.089 33.017 1.00 34.81 177 VAL A CA 1
ATOM 1388 C C . VAL A 1 177 ? -21.241 9.886 33.338 1.00 34.81 177 VAL A C 1
ATOM 1390 O O . VAL A 1 177 ? -20.359 10.011 34.194 1.00 34.81 177 VAL A O 1
ATOM 1393 N N . PRO A 1 178 ? -21.431 8.712 32.711 1.00 33.28 178 PRO A N 1
ATOM 1394 C CA . PRO A 1 178 ? -20.516 7.608 32.909 1.00 33.28 178 PRO A CA 1
ATOM 1395 C C . PRO A 1 178 ? -19.286 7.894 32.051 1.00 33.28 178 PRO A C 1
ATOM 1397 O O . PRO A 1 178 ? -19.400 8.030 30.834 1.00 33.28 178 PRO A O 1
ATOM 1400 N N . LEU A 1 179 ? -18.113 7.977 32.685 1.00 36.44 179 LEU A N 1
ATOM 1401 C CA . LEU A 1 179 ? -16.842 7.816 31.981 1.00 36.44 179 LEU A CA 1
ATOM 1402 C C . LEU A 1 179 ? -16.945 6.583 31.074 1.00 36.44 179 LEU A C 1
ATOM 1404 O O . LEU A 1 179 ? -17.368 5.523 31.546 1.00 36.44 179 LEU A O 1
ATOM 1408 N N . GLU A 1 180 ? -16.572 6.744 29.801 1.00 34.75 180 GLU A N 1
ATOM 1409 C CA . GLU A 1 180 ? -16.522 5.691 28.785 1.00 34.75 180 GLU A CA 1
ATOM 1410 C C . GLU A 1 180 ? -15.758 4.476 29.331 1.00 34.75 180 GLU A C 1
ATOM 1412 O O . GLU A 1 180 ? -14.530 4.428 29.351 1.00 34.75 180 GLU A O 1
ATOM 1417 N N . LYS A 1 181 ? -16.500 3.490 29.840 1.00 38.97 181 LYS A N 1
ATOM 1418 C CA . LYS A 1 181 ? -15.973 2.154 30.096 1.00 38.97 181 LYS A CA 1
ATOM 1419 C C . LYS A 1 181 ? -15.793 1.512 28.733 1.00 38.97 181 LYS A C 1
ATOM 1421 O O . LYS A 1 181 ? -16.767 1.459 27.986 1.00 38.97 181 LYS A O 1
ATOM 1426 N N . ASP A 1 182 ? -14.590 1.019 28.447 1.00 44.91 182 ASP A N 1
ATOM 1427 C CA . ASP A 1 182 ? -14.285 0.205 27.270 1.00 44.91 182 ASP A CA 1
ATOM 1428 C C . ASP A 1 182 ? -15.421 -0.795 27.024 1.00 44.91 182 ASP A C 1
ATOM 1430 O O . ASP A 1 182 ? -15.616 -1.761 27.772 1.00 44.91 182 ASP A O 1
ATOM 1434 N N . GLN A 1 183 ? -16.246 -0.500 26.020 1.00 52.06 183 GLN A N 1
ATOM 1435 C CA . GLN A 1 183 ? -17.467 -1.241 25.758 1.00 52.06 183 GLN A CA 1
ATOM 1436 C C . GLN A 1 183 ? -17.051 -2.599 25.195 1.00 52.06 183 GLN A C 1
ATOM 1438 O O . GLN A 1 183 ? -16.573 -2.711 24.066 1.00 52.06 183 GLN A O 1
ATOM 1443 N N . LYS A 1 184 ? -17.140 -3.637 26.031 1.00 65.25 184 LYS A N 1
ATOM 1444 C CA . LYS A 1 184 ? -16.777 -5.005 25.659 1.00 65.25 184 LYS A CA 1
ATOM 1445 C C . LYS A 1 184 ? -17.646 -5.428 24.470 1.00 65.25 184 LYS A C 1
ATOM 1447 O O . LYS A 1 184 ? -18.863 -5.502 24.611 1.00 65.25 184 LYS A O 1
ATOM 1452 N N . LEU A 1 185 ? -17.008 -5.682 23.325 1.00 66.81 185 LEU A N 1
ATOM 1453 C CA . LEU A 1 185 ? -17.674 -6.119 22.095 1.00 66.81 185 LEU A CA 1
ATOM 1454 C C . LEU A 1 185 ? -18.545 -7.352 22.363 1.00 66.81 185 LEU A 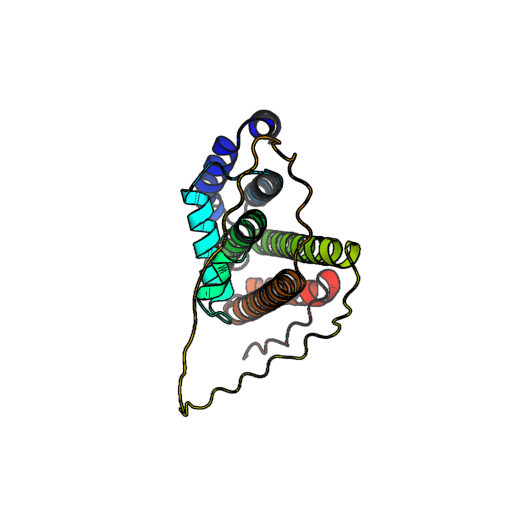C 1
ATOM 1456 O O . LEU A 1 185 ? -18.130 -8.284 23.062 1.00 66.81 185 LEU A O 1
ATOM 1460 N N . SER A 1 186 ? -19.741 -7.357 21.788 1.00 78.75 186 SER A N 1
ATOM 1461 C CA . SER A 1 186 ? -20.642 -8.503 21.807 1.00 78.75 186 SER A CA 1
ATOM 1462 C C . SER A 1 186 ? -20.056 -9.687 21.027 1.00 78.75 186 SER A C 1
ATOM 1464 O O . SER A 1 186 ? -19.178 -9.548 20.171 1.00 78.75 186 SER A O 1
ATOM 1466 N N . SER A 1 187 ? -20.567 -10.888 21.311 1.00 80.81 187 SER A N 1
ATOM 1467 C CA . SER A 1 187 ? -20.174 -12.119 20.608 1.00 80.81 187 SER A CA 1
ATOM 1468 C C . SER A 1 187 ? -20.387 -12.017 19.088 1.00 80.81 187 SER A C 1
ATOM 1470 O O . SER A 1 187 ? -19.574 -12.505 18.302 1.00 80.81 187 SER A O 1
ATOM 1472 N N . GLU A 1 188 ? -21.457 -11.341 18.665 1.00 79.69 188 GLU A N 1
ATOM 1473 C CA . GLU A 1 188 ? -21.799 -11.148 17.253 1.00 79.69 188 GLU A CA 1
ATOM 1474 C C . GLU A 1 188 ? -20.832 -10.185 16.550 1.00 79.69 188 GLU A C 1
ATOM 1476 O O . GLU A 1 188 ? -20.373 -10.477 15.443 1.00 79.69 188 GLU A O 1
ATOM 1481 N N . GLU A 1 189 ? -20.446 -9.089 17.210 1.00 78.94 189 GLU A N 1
ATOM 1482 C CA . GLU A 1 189 ? -19.461 -8.132 16.687 1.00 78.94 189 GLU A CA 1
ATOM 1483 C C . GLU A 1 189 ? -18.067 -8.757 16.559 1.00 78.94 189 GLU A C 1
ATOM 1485 O O . GLU A 1 189 ? -17.372 -8.527 15.567 1.00 78.94 189 GLU A O 1
ATOM 1490 N N . LEU A 1 190 ? -17.666 -9.601 17.517 1.00 80.62 190 LEU A N 1
ATOM 1491 C CA . LEU A 1 190 ? -16.416 -10.359 17.426 1.00 80.62 190 LEU A CA 1
ATOM 1492 C C . LEU A 1 190 ? -16.435 -11.321 16.227 1.00 80.62 190 LEU A C 1
ATOM 1494 O O . LEU A 1 190 ? -15.464 -11.383 15.473 1.00 80.62 190 LEU A O 1
ATOM 1498 N N . ALA A 1 191 ? -17.541 -12.035 16.000 1.00 82.19 191 ALA A N 1
ATOM 1499 C CA . ALA A 1 191 ? -17.675 -12.930 14.851 1.00 82.19 191 ALA A CA 1
ATOM 1500 C C . ALA A 1 191 ? -17.675 -12.173 13.508 1.00 82.19 191 ALA A C 1
ATOM 1502 O O . ALA A 1 191 ? -17.076 -12.636 12.534 1.00 82.19 191 ALA A O 1
ATOM 1503 N N . ALA A 1 192 ? -18.319 -11.004 13.441 1.00 81.50 192 ALA A N 1
ATOM 1504 C CA . ALA A 1 192 ? -18.293 -10.142 12.261 1.00 81.50 192 ALA A CA 1
ATOM 1505 C C . ALA A 1 192 ? -16.879 -9.619 11.967 1.00 81.50 192 ALA A C 1
ATOM 1507 O O . ALA A 1 192 ? -16.431 -9.662 10.818 1.00 81.50 192 ALA A O 1
ATOM 1508 N N . LEU A 1 193 ? -16.148 -9.202 13.005 1.00 81.62 193 LEU A N 1
ATOM 1509 C CA . LEU A 1 193 ? -14.771 -8.739 12.879 1.00 81.62 193 LEU A CA 1
ATOM 1510 C C . LEU A 1 193 ? -13.824 -9.857 12.416 1.00 81.62 193 LEU A C 1
ATOM 1512 O O . LEU A 1 193 ? -13.005 -9.620 11.530 1.00 81.62 193 LEU A O 1
ATOM 1516 N N . ASP A 1 194 ? -13.942 -11.080 12.945 1.00 84.00 194 ASP A N 1
ATOM 1517 C CA . ASP A 1 194 ? -13.111 -12.207 12.490 1.00 84.00 194 ASP A CA 1
ATOM 1518 C C . ASP A 1 194 ? -13.367 -12.545 11.012 1.00 84.00 194 ASP A C 1
ATOM 1520 O O . ASP A 1 194 ? -12.410 -12.705 10.247 1.00 84.00 194 ASP A O 1
ATOM 1524 N N . ARG A 1 195 ? -14.635 -12.553 10.568 1.00 84.19 195 ARG A N 1
ATOM 1525 C CA . ARG A 1 195 ? -14.978 -12.700 9.139 1.00 84.19 195 ARG A CA 1
ATOM 1526 C C . ARG A 1 195 ? -14.359 -11.592 8.291 1.00 84.19 195 ARG A C 1
ATOM 1528 O O . ARG A 1 195 ? -13.779 -11.879 7.246 1.00 84.19 195 ARG A O 1
ATOM 1535 N N . TYR A 1 196 ? -14.431 -10.342 8.750 1.00 83.88 196 TYR A N 1
ATOM 1536 C CA . TYR A 1 196 ? -13.833 -9.201 8.058 1.00 83.88 196 TYR A CA 1
ATOM 1537 C C . TYR A 1 196 ? -12.313 -9.368 7.893 1.00 83.88 196 TYR A C 1
ATOM 1539 O O . TYR A 1 196 ? -11.786 -9.230 6.788 1.00 83.88 196 TYR A O 1
ATOM 1547 N N . LEU A 1 197 ? -11.603 -9.735 8.966 1.00 86.31 197 LEU A N 1
ATOM 1548 C CA . LEU A 1 197 ? -10.157 -9.978 8.929 1.00 86.31 197 LEU A CA 1
ATOM 1549 C C . LEU A 1 197 ? -9.791 -11.152 8.004 1.00 86.31 197 LEU A C 1
ATOM 1551 O O . LEU A 1 197 ? -8.791 -11.075 7.287 1.00 86.31 197 LEU A O 1
ATOM 1555 N N . CYS A 1 198 ? -10.602 -12.214 7.976 1.00 85.69 198 CYS A N 1
ATOM 1556 C CA . CYS A 1 198 ? -10.420 -13.328 7.043 1.00 85.69 198 CYS A CA 1
ATOM 1557 C C . CYS A 1 198 ? -10.598 -12.884 5.583 1.00 85.69 198 CYS A C 1
ATOM 1559 O O . CYS A 1 198 ? -9.775 -13.234 4.735 1.00 85.69 198 CYS A O 1
ATOM 1561 N N . ASN A 1 199 ? -11.615 -12.067 5.292 1.00 86.00 199 ASN A N 1
ATOM 1562 C CA . ASN A 1 199 ? -11.844 -11.530 3.949 1.00 86.00 199 ASN A CA 1
ATOM 1563 C C . ASN A 1 199 ? -10.685 -10.640 3.490 1.00 86.00 199 ASN A C 1
ATOM 1565 O O . ASN A 1 199 ? -10.242 -10.759 2.349 1.00 86.00 199 ASN A O 1
ATOM 1569 N N . LEU A 1 200 ? -10.145 -9.802 4.379 1.00 88.25 200 LEU A N 1
ATOM 1570 C CA . LEU A 1 200 ? -8.959 -8.995 4.090 1.00 88.25 200 LEU A CA 1
ATOM 1571 C C . LEU A 1 200 ? -7.726 -9.842 3.784 1.00 88.25 200 LEU A C 1
ATOM 1573 O O . LEU A 1 200 ? -6.985 -9.541 2.847 1.00 88.25 200 LEU A O 1
ATOM 1577 N N . GLN A 1 201 ? -7.500 -10.901 4.560 1.00 89.44 201 GLN A N 1
ATOM 1578 C CA . GLN A 1 201 ? -6.400 -11.824 4.306 1.00 89.44 201 GLN A CA 1
ATOM 1579 C C . GLN A 1 201 ? -6.567 -12.523 2.948 1.00 89.44 201 GLN A C 1
ATOM 1581 O O . GLN A 1 201 ? -5.601 -12.624 2.192 1.00 89.44 201 GLN A O 1
ATOM 1586 N N . GLY A 1 202 ? -7.786 -12.963 2.622 1.00 88.75 202 GLY A N 1
ATOM 1587 C CA . GLY A 1 202 ? -8.111 -13.559 1.326 1.00 88.75 202 GLY A CA 1
ATOM 1588 C C . GLY A 1 202 ? -7.893 -12.590 0.162 1.00 88.75 202 GLY A C 1
ATOM 1589 O O . GLY A 1 202 ? -7.244 -12.952 -0.818 1.00 88.75 202 GLY A O 1
ATOM 1590 N N . ALA A 1 203 ? -8.355 -11.345 0.297 1.00 89.88 203 ALA A N 1
ATOM 1591 C CA . ALA A 1 203 ? -8.152 -10.293 -0.696 1.00 89.88 203 ALA A CA 1
ATOM 1592 C C . ALA A 1 203 ? -6.662 -10.005 -0.921 1.00 89.88 203 ALA A C 1
ATOM 1594 O O . ALA A 1 203 ? -6.209 -9.980 -2.061 1.00 89.88 203 ALA A O 1
ATOM 1595 N N . MET A 1 204 ? -5.872 -9.878 0.151 1.00 91.44 204 MET A N 1
ATOM 1596 C CA . MET A 1 204 ? -4.423 -9.693 0.047 1.00 91.44 204 MET A CA 1
ATOM 1597 C C . MET A 1 204 ? -3.770 -10.815 -0.771 1.00 91.44 204 MET A C 1
ATOM 1599 O O . MET A 1 204 ? -3.026 -10.530 -1.704 1.00 91.44 204 MET A O 1
ATOM 1603 N N . ILE A 1 205 ? -4.072 -12.082 -0.465 1.00 90.88 205 ILE A N 1
ATOM 1604 C CA . ILE A 1 205 ? -3.527 -13.226 -1.214 1.00 90.88 205 ILE A CA 1
ATOM 1605 C C . ILE A 1 205 ? -3.949 -13.161 -2.687 1.00 90.88 205 ILE A C 1
ATOM 1607 O O . ILE A 1 205 ? -3.116 -13.360 -3.570 1.00 90.88 205 ILE A O 1
ATOM 1611 N N . TRP A 1 206 ? -5.219 -12.854 -2.958 1.00 90.94 206 TRP A N 1
ATOM 1612 C CA . TRP A 1 206 ? -5.735 -12.726 -4.320 1.00 90.94 206 TRP A CA 1
ATOM 1613 C C . TRP A 1 206 ? -4.995 -11.647 -5.120 1.00 90.94 206 TRP A C 1
ATOM 1615 O O . TRP A 1 206 ? -4.569 -11.911 -6.246 1.00 90.94 206 TRP A O 1
ATOM 1625 N N . HIS A 1 207 ? -4.770 -10.467 -4.532 1.00 92.31 207 HIS A N 1
ATOM 1626 C CA . HIS A 1 207 ? -4.034 -9.376 -5.180 1.00 92.31 207 HIS A CA 1
ATOM 1627 C C . HIS A 1 207 ? -2.584 -9.760 -5.477 1.00 92.31 207 HIS A C 1
ATOM 1629 O O . HIS A 1 207 ? -2.089 -9.440 -6.555 1.00 92.31 207 HIS A O 1
ATOM 1635 N N . GLU A 1 208 ? -1.911 -10.496 -4.586 1.00 94.44 208 GLU A N 1
ATOM 1636 C CA . GLU A 1 208 ? -0.547 -10.978 -4.846 1.00 94.44 208 GLU A CA 1
ATOM 1637 C C . GLU A 1 208 ? -0.494 -11.992 -5.993 1.00 94.44 208 GLU A C 1
ATOM 1639 O O . GLU A 1 208 ? 0.355 -11.879 -6.880 1.00 94.44 208 GLU A O 1
ATOM 1644 N N . VAL A 1 209 ? -1.421 -12.956 -6.018 1.00 92.19 209 VAL A N 1
ATOM 1645 C CA . VAL A 1 209 ? -1.550 -13.908 -7.135 1.00 92.19 209 VAL A CA 1
ATOM 1646 C C . VAL A 1 209 ? -1.777 -13.149 -8.439 1.00 92.19 209 VAL A C 1
ATOM 1648 O O . VAL A 1 209 ? -1.099 -13.408 -9.437 1.00 92.19 209 VAL A O 1
ATOM 1651 N N . LYS A 1 210 ? -2.699 -12.179 -8.427 1.00 92.62 210 LYS A N 1
ATOM 1652 C CA . LYS A 1 210 ? -3.067 -11.411 -9.613 1.00 92.62 210 LYS A CA 1
ATOM 1653 C C . LYS A 1 210 ? -1.908 -10.549 -10.114 1.00 92.62 210 LYS A C 1
ATOM 1655 O O . LYS A 1 210 ? -1.619 -10.585 -11.309 1.00 92.62 210 LYS A O 1
ATOM 1660 N N . LEU A 1 211 ? -1.200 -9.854 -9.223 1.00 94.50 211 LEU A N 1
ATOM 1661 C CA . LEU A 1 211 ? -0.015 -9.053 -9.544 1.00 94.50 211 LEU A CA 1
ATOM 1662 C C . LEU A 1 211 ? 1.080 -9.900 -10.204 1.00 94.50 211 LEU A C 1
ATOM 1664 O O . LEU A 1 211 ? 1.569 -9.540 -11.274 1.00 94.50 211 LEU A O 1
ATOM 1668 N N . ILE A 1 212 ? 1.427 -11.045 -9.608 1.00 94.06 212 ILE A N 1
ATOM 1669 C CA . ILE A 1 212 ? 2.453 -11.945 -10.155 1.00 94.06 212 ILE A CA 1
ATOM 1670 C C . ILE A 1 212 ? 2.024 -12.477 -11.528 1.00 94.06 212 ILE A C 1
ATOM 1672 O O . ILE A 1 212 ? 2.830 -12.483 -12.455 1.00 94.06 212 ILE A O 1
ATOM 1676 N N . SER A 1 213 ? 0.755 -12.874 -11.685 1.00 91.75 213 SER A N 1
ATOM 1677 C CA . SER A 1 213 ? 0.231 -13.388 -12.960 1.00 91.75 213 SER A CA 1
ATOM 1678 C C . SER A 1 213 ? 0.186 -12.345 -14.081 1.00 91.75 213 SER A C 1
ATOM 1680 O O . SER A 1 213 ? 0.268 -12.703 -15.249 1.00 91.75 213 SER A O 1
ATOM 1682 N N . ASN A 1 214 ? 0.063 -11.063 -13.729 1.00 92.81 214 ASN A N 1
ATOM 1683 C CA . ASN A 1 214 ? -0.018 -9.959 -14.682 1.00 92.81 214 ASN A CA 1
ATOM 1684 C C . ASN A 1 214 ? 1.364 -9.370 -15.038 1.00 92.81 214 ASN A C 1
ATOM 1686 O O . ASN A 1 214 ? 1.433 -8.449 -15.851 1.00 92.81 214 ASN A O 1
ATOM 1690 N N . CYS A 1 215 ? 2.460 -9.851 -14.437 1.00 90.94 215 CYS A N 1
ATOM 1691 C CA . CYS A 1 215 ? 3.806 -9.432 -14.826 1.00 90.94 215 CYS A CA 1
ATOM 1692 C C . CYS A 1 215 ? 4.107 -9.900 -16.257 1.00 90.94 215 CYS A C 1
ATOM 1694 O O . CYS A 1 215 ? 3.894 -11.067 -16.587 1.00 90.94 215 CYS A O 1
ATOM 1696 N N . ARG A 1 216 ? 4.607 -8.995 -17.104 1.00 82.44 216 ARG A N 1
ATOM 1697 C CA . ARG A 1 216 ? 4.785 -9.264 -18.532 1.00 82.44 216 ARG A CA 1
ATOM 1698 C C . ARG A 1 216 ? 5.834 -10.357 -18.786 1.00 82.44 216 ARG A C 1
ATOM 1700 O O . ARG A 1 216 ? 6.882 -10.363 -18.131 1.00 82.44 216 ARG A O 1
ATOM 1707 N N . PRO A 1 217 ? 5.583 -11.288 -19.724 1.00 76.56 217 PRO A N 1
ATOM 1708 C CA . PRO A 1 217 ? 6.483 -12.407 -19.961 1.00 76.56 217 PRO A CA 1
ATOM 1709 C C . PRO A 1 217 ? 7.791 -11.999 -20.664 1.00 76.56 217 PRO A C 1
ATOM 1711 O O . PRO A 1 217 ? 8.819 -12.633 -20.448 1.00 76.56 217 PRO A O 1
ATOM 1714 N N . ASP A 1 218 ? 7.791 -10.934 -21.456 1.00 83.69 218 ASP A N 1
ATOM 1715 C CA . ASP A 1 218 ? 8.951 -10.432 -22.201 1.00 83.69 218 ASP A CA 1
ATOM 1716 C C . ASP A 1 218 ? 9.985 -9.704 -21.318 1.00 83.69 218 ASP A C 1
ATOM 1718 O O . ASP A 1 218 ? 11.161 -9.594 -21.672 1.00 83.69 218 ASP A O 1
ATOM 1722 N N . GLU A 1 219 ? 9.604 -9.291 -20.110 1.00 88.31 219 GLU A N 1
ATOM 1723 C CA . GLU A 1 219 ? 10.474 -8.564 -19.185 1.00 88.31 219 GLU A CA 1
ATOM 1724 C C . GLU A 1 219 ? 11.169 -9.516 -18.198 1.00 88.31 219 GLU A C 1
ATOM 1726 O O . GLU A 1 219 ? 10.776 -9.683 -17.039 1.00 88.31 219 GLU A O 1
ATOM 1731 N N . LEU A 1 220 ? 12.269 -10.134 -18.642 1.00 89.94 220 LEU A N 1
ATOM 1732 C CA . LEU A 1 220 ? 13.032 -11.114 -17.850 1.00 89.94 220 LEU A CA 1
ATOM 1733 C C . LEU A 1 220 ? 13.415 -10.618 -16.447 1.00 89.94 220 LEU A C 1
ATOM 1735 O O . LEU A 1 220 ? 13.411 -11.397 -15.490 1.00 89.94 220 LEU A O 1
ATOM 1739 N N . HIS A 1 221 ? 13.766 -9.337 -16.302 1.00 93.31 221 HIS A N 1
ATOM 1740 C CA . HIS A 1 221 ? 14.122 -8.780 -14.997 1.00 93.31 221 HIS A CA 1
ATOM 1741 C C . HIS A 1 221 ? 12.910 -8.708 -14.055 1.00 93.31 221 HIS A C 1
ATOM 1743 O O . HIS A 1 221 ? 13.004 -9.153 -12.910 1.00 93.31 221 HIS A O 1
ATOM 1749 N N . GLN A 1 222 ? 11.753 -8.266 -14.555 1.00 94.38 222 GLN A N 1
ATOM 1750 C CA . GLN A 1 222 ? 10.497 -8.243 -13.806 1.00 94.38 222 GLN A CA 1
ATOM 1751 C C . GLN A 1 222 ? 10.076 -9.646 -13.367 1.00 94.38 222 GLN A C 1
ATOM 1753 O O . GLN A 1 222 ? 9.720 -9.846 -12.207 1.00 94.38 222 GLN A O 1
ATOM 1758 N N . GLN A 1 223 ? 10.201 -10.645 -14.245 1.00 93.44 223 GLN A N 1
ATOM 1759 C CA . GLN A 1 223 ? 9.925 -12.032 -13.871 1.00 93.44 223 GLN A CA 1
ATOM 1760 C C . GLN A 1 223 ? 10.830 -12.531 -12.739 1.00 93.44 223 GLN A C 1
ATOM 1762 O O . GLN A 1 223 ? 10.380 -13.267 -11.858 1.00 93.44 223 GLN A O 1
ATOM 1767 N N . ARG A 1 224 ? 12.122 -12.171 -12.757 1.00 95.19 224 ARG A N 1
ATOM 1768 C CA . ARG A 1 224 ? 13.056 -12.546 -11.682 1.00 95.19 224 ARG A CA 1
ATOM 1769 C C . ARG A 1 224 ? 12.615 -11.940 -10.352 1.00 95.19 224 ARG A C 1
ATOM 1771 O O . ARG A 1 224 ? 12.570 -12.670 -9.362 1.00 95.19 224 ARG A O 1
ATOM 1778 N N . LEU A 1 225 ? 12.242 -10.660 -10.342 1.00 96.38 225 LEU A N 1
ATOM 1779 C CA . LEU A 1 225 ? 11.745 -9.973 -9.147 1.00 96.38 225 LEU A CA 1
ATOM 1780 C C . LEU A 1 225 ? 10.426 -10.584 -8.650 1.00 96.38 225 LEU A C 1
ATOM 1782 O O . LEU A 1 225 ? 10.316 -10.904 -7.469 1.00 96.38 225 LEU A O 1
ATOM 1786 N N . ALA A 1 226 ? 9.477 -10.873 -9.544 1.00 95.62 226 ALA A N 1
ATOM 1787 C CA . ALA A 1 226 ? 8.218 -11.536 -9.199 1.00 95.62 226 ALA A CA 1
ATOM 1788 C C . ALA A 1 226 ? 8.438 -12.937 -8.597 1.00 95.62 226 ALA A C 1
ATOM 1790 O O . ALA A 1 226 ? 7.818 -13.295 -7.595 1.00 95.62 226 ALA A O 1
ATOM 1791 N N . LYS A 1 227 ? 9.376 -13.725 -9.145 1.00 94.06 227 LYS A N 1
ATOM 1792 C CA . LYS A 1 227 ? 9.761 -15.039 -8.595 1.00 94.06 227 LYS A CA 1
ATOM 1793 C C . LYS A 1 227 ? 10.417 -14.918 -7.218 1.00 94.06 227 LYS A C 1
ATOM 1795 O O . LYS A 1 227 ? 10.126 -15.721 -6.330 1.00 94.06 227 LYS A O 1
ATOM 1800 N N . GLN A 1 228 ? 11.301 -13.939 -7.021 1.00 95.94 228 GLN A N 1
ATOM 1801 C CA . GLN A 1 228 ? 11.901 -13.662 -5.711 1.00 95.94 228 GLN A CA 1
ATOM 1802 C C . GLN A 1 228 ? 10.842 -13.234 -4.692 1.00 95.94 228 GLN A C 1
ATOM 1804 O O . GLN A 1 228 ? 10.852 -13.719 -3.561 1.00 95.94 228 GLN A O 1
ATOM 1809 N N . HIS A 1 229 ? 9.899 -12.387 -5.103 1.00 96.31 229 HIS A N 1
ATOM 1810 C CA . HIS A 1 229 ? 8.773 -11.957 -4.283 1.00 96.31 229 HIS A CA 1
ATOM 1811 C C . HIS A 1 229 ? 7.876 -13.130 -3.892 1.00 96.31 229 HIS A C 1
ATOM 1813 O O . HIS A 1 229 ? 7.615 -13.320 -2.711 1.00 96.31 229 HIS A O 1
ATOM 1819 N N . HIS A 1 230 ? 7.506 -13.995 -4.838 1.00 94.50 230 HIS A N 1
ATOM 1820 C CA . HIS A 1 230 ? 6.740 -15.210 -4.552 1.00 94.50 230 HIS A CA 1
ATOM 1821 C C . HIS A 1 230 ? 7.433 -16.105 -3.511 1.00 94.50 230 HIS A C 1
ATOM 1823 O O . HIS A 1 230 ? 6.810 -16.531 -2.539 1.00 94.50 230 HIS A O 1
ATOM 1829 N N . LYS A 1 231 ? 8.749 -16.332 -3.654 1.00 94.69 231 LYS A N 1
ATOM 1830 C CA . LYS A 1 231 ? 9.539 -17.062 -2.647 1.00 94.69 231 LYS A CA 1
ATOM 1831 C C . LYS A 1 231 ? 9.534 -16.352 -1.293 1.00 94.69 231 LYS A C 1
ATOM 1833 O O . LYS A 1 231 ? 9.434 -17.007 -0.261 1.00 94.69 231 LYS A O 1
ATOM 1838 N N . TRP A 1 232 ? 9.650 -15.028 -1.276 1.00 96.31 232 TRP A N 1
ATOM 1839 C CA . TRP A 1 232 ? 9.602 -14.250 -0.042 1.00 96.31 232 TRP A CA 1
ATOM 1840 C C . TRP A 1 232 ? 8.236 -14.363 0.653 1.00 96.31 232 TRP A C 1
ATOM 1842 O O . TRP A 1 232 ? 8.187 -14.533 1.872 1.00 96.31 232 TRP A O 1
ATOM 1852 N N . LEU A 1 233 ? 7.134 -14.353 -0.102 1.00 94.75 233 LEU A N 1
ATOM 1853 C CA . LEU A 1 233 ? 5.786 -14.520 0.443 1.00 94.75 233 LEU A CA 1
ATOM 1854 C C . LEU A 1 233 ? 5.623 -15.866 1.158 1.00 94.75 233 LEU A C 1
ATOM 1856 O O . LEU A 1 233 ? 5.089 -15.905 2.267 1.00 94.75 233 LEU A O 1
ATOM 1860 N N . SER A 1 234 ? 6.136 -16.953 0.576 1.00 90.94 234 SER A N 1
ATOM 1861 C CA . SER A 1 234 ? 6.042 -18.279 1.191 1.00 90.94 234 SER A CA 1
ATOM 1862 C C . SER A 1 234 ? 6.989 -18.459 2.382 1.00 90.94 234 SER A C 1
ATOM 1864 O O . SER A 1 234 ? 6.574 -18.965 3.422 1.00 90.94 234 SER A O 1
ATOM 1866 N N . HIS A 1 235 ? 8.240 -17.997 2.294 1.00 91.69 235 HIS A N 1
ATOM 1867 C CA . HIS A 1 235 ? 9.248 -18.264 3.333 1.00 91.69 235 HIS A CA 1
ATOM 1868 C C . HIS A 1 235 ? 9.246 -17.241 4.476 1.00 91.69 235 HIS A C 1
ATOM 1870 O O . HIS A 1 235 ? 9.448 -17.605 5.634 1.00 91.69 235 HIS A O 1
ATOM 1876 N N . VAL A 1 236 ? 9.031 -15.959 4.169 1.00 91.44 236 VAL A N 1
ATOM 1877 C CA . VAL A 1 236 ? 9.098 -14.867 5.154 1.00 91.44 236 VAL A CA 1
ATOM 1878 C C . VAL A 1 236 ? 7.703 -14.504 5.634 1.00 91.44 236 VAL A C 1
ATOM 1880 O O . VAL A 1 236 ? 7.435 -14.499 6.839 1.00 91.44 236 VAL A O 1
ATOM 1883 N N . LEU A 1 237 ? 6.785 -14.244 4.700 1.00 89.56 237 LEU A N 1
ATOM 1884 C CA . LEU A 1 237 ? 5.419 -13.873 5.061 1.00 89.56 237 LEU A CA 1
ATOM 1885 C C . LEU A 1 237 ? 4.562 -15.089 5.444 1.00 89.56 237 LEU A C 1
ATOM 1887 O O . LEU A 1 237 ? 3.522 -14.900 6.076 1.00 89.56 237 LEU A O 1
ATOM 1891 N N . LYS A 1 238 ? 5.030 -16.318 5.181 1.00 89.25 238 LYS A N 1
ATOM 1892 C CA . LYS A 1 238 ? 4.331 -17.578 5.486 1.00 89.25 238 LYS A CA 1
ATOM 1893 C C . LYS A 1 238 ? 2.903 -17.588 4.931 1.00 89.25 238 LYS A C 1
ATOM 1895 O O . LYS A 1 238 ? 1.965 -17.938 5.644 1.00 89.25 238 LYS A O 1
ATOM 1900 N N . LEU A 1 239 ? 2.742 -17.109 3.698 1.00 82.12 239 LEU A N 1
ATOM 1901 C CA . LEU A 1 239 ? 1.488 -17.192 2.958 1.00 82.12 239 LEU A CA 1
ATOM 1902 C C . LEU A 1 239 ? 1.549 -18.367 1.987 1.00 82.12 239 LEU A C 1
ATOM 1904 O O . LEU A 1 239 ? 2.458 -18.441 1.158 1.00 82.12 239 LEU A O 1
ATOM 1908 N N . ASP A 1 240 ? 0.547 -19.237 2.060 1.00 76.31 240 ASP A N 1
ATOM 1909 C CA . ASP A 1 240 ? 0.347 -20.304 1.084 1.00 76.31 240 ASP A CA 1
ATOM 1910 C C . ASP A 1 240 ? -0.263 -19.703 -0.181 1.00 76.31 240 ASP A C 1
ATOM 1912 O O . ASP A 1 240 ? -1.479 -19.568 -0.322 1.00 76.31 240 ASP A O 1
ATOM 1916 N N . ILE A 1 241 ? 0.606 -19.270 -1.089 1.00 73.25 241 ILE A N 1
ATOM 1917 C CA . ILE A 1 241 ? 0.198 -18.709 -2.373 1.00 73.25 241 ILE A CA 1
ATOM 1918 C C . ILE A 1 241 ? 0.202 -19.838 -3.401 1.00 73.25 241 ILE A C 1
ATOM 1920 O O . ILE A 1 241 ? 1.247 -20.468 -3.583 1.00 73.25 241 ILE A O 1
ATOM 1924 N N . PRO A 1 242 ? -0.929 -20.105 -4.084 1.00 72.88 242 PRO A N 1
ATOM 1925 C CA . PRO A 1 242 ? -0.979 -21.099 -5.146 1.00 72.88 242 PRO A CA 1
ATOM 1926 C C . PRO A 1 242 ? 0.116 -20.846 -6.183 1.00 72.88 242 PRO A C 1
ATOM 1928 O O . PRO A 1 242 ? 0.405 -19.695 -6.521 1.00 72.88 242 PRO A O 1
ATOM 1931 N N . ALA A 1 243 ? 0.721 -21.919 -6.693 1.00 60.69 243 ALA A N 1
ATOM 1932 C CA . ALA A 1 243 ? 1.709 -21.806 -7.756 1.00 60.69 243 ALA A CA 1
ATOM 1933 C C . ALA A 1 243 ? 1.070 -21.106 -8.964 1.00 60.69 243 ALA A C 1
ATOM 1935 O O . ALA A 1 243 ? 0.112 -21.608 -9.550 1.00 60.69 243 ALA A O 1
ATOM 1936 N N . VAL A 1 244 ? 1.595 -19.935 -9.325 1.00 56.66 244 VAL A N 1
ATOM 1937 C CA . VAL A 1 244 ? 1.202 -19.251 -10.556 1.00 56.66 244 VAL A CA 1
ATOM 1938 C C . VAL A 1 244 ? 1.947 -19.941 -11.690 1.00 56.66 244 VAL A C 1
ATOM 1940 O O . VAL A 1 244 ? 3.168 -19.821 -11.800 1.00 56.66 244 VAL A O 1
ATOM 1943 N N . THR A 1 245 ? 1.236 -20.704 -12.518 1.00 42.88 245 THR A N 1
ATOM 1944 C CA . THR A 1 245 ? 1.790 -21.199 -13.777 1.00 42.88 245 THR A CA 1
ATOM 1945 C C . THR A 1 245 ? 1.974 -19.999 -14.697 1.00 42.88 245 THR A C 1
ATOM 1947 O O . THR A 1 245 ? 1.015 -1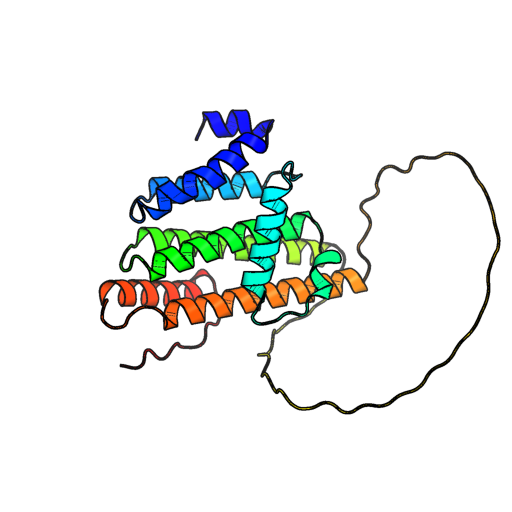9.521 -15.299 1.00 42.88 245 THR A O 1
ATOM 1950 N N . CYS A 1 246 ? 3.196 -19.474 -14.786 1.00 39.69 246 CYS A N 1
ATOM 1951 C CA . CYS A 1 246 ? 3.563 -18.633 -15.918 1.00 39.69 246 CYS A CA 1
ATOM 1952 C C . CYS A 1 246 ? 3.412 -19.518 -17.159 1.00 39.69 246 CYS A C 1
ATOM 1954 O O . CYS A 1 246 ? 4.168 -20.477 -17.315 1.00 39.69 246 CYS A O 1
ATOM 1956 N N . HIS A 1 247 ? 2.389 -19.272 -17.977 1.00 32.31 247 HIS A N 1
ATOM 1957 C CA . HIS A 1 247 ? 2.317 -19.892 -19.292 1.00 32.31 247 HIS A CA 1
ATOM 1958 C C . HIS A 1 247 ? 3.542 -19.406 -20.074 1.00 32.31 247 HIS A C 1
ATOM 1960 O O . HIS A 1 247 ? 3.710 -18.201 -20.260 1.00 32.31 247 HIS A O 1
ATOM 1966 N N . ASN A 1 248 ? 4.434 -20.351 -20.383 1.00 29.92 248 ASN A N 1
ATOM 1967 C CA . ASN A 1 248 ? 5.583 -20.147 -21.263 1.00 29.92 248 ASN A CA 1
ATOM 1968 C C . ASN A 1 248 ? 5.116 -19.877 -22.691 1.00 29.92 248 ASN A C 1
ATOM 1970 O O . ASN A 1 248 ? 4.114 -20.515 -23.093 1.00 29.92 248 ASN A O 1
#

Radius of gyration: 22.12 Å; Cα contacts (8 Å, |Δi|>4): 169; chains: 1; bounding box: 62×43×58 Å

Mean predicted aligned error: 12.76 Å

Secondary structure (DSSP, 8-state):
-HHHHHHHTT-HHHHHHHHHHHHHHHHH-TT-HHHHHHHHHHHHHHHH-SS---HHHHHHHHHHHHHHHTTS--GGGSTTS-HHHHHHHHHHHHHHHHHHHHHHHSTT-HHHHHHHHHHHHHHHHHHHHHHHHHHTTS---------------------------------------------PPPHHHHHHHHHHHHHHHHHHHHHHHHHHHTS-TT-HHHHHHHHHHHHHHHHTS---PPP-----